Protein AF-A0AAV4XR67-F1 (afdb_monomer)

Organism: Caerostris extrusa (NCBI:txid172846)

Radius of gyration: 18.25 Å; Cα contacts (8 Å, |Δi|>4): 339; chains: 1; bounding box: 44×43×50 Å

InterPro domains:
  IPR046903 Mab-21-like, nucleotidyltransferase domain [PF03281] (12-188)

Secondary structure (DSSP, 8-state):
-EEEEEEESGGGTT--SS---EEEEEEEE---TTEEEEEEE-TTTSSEEEEEEEE-SPPPGGGHHHHHHHHHTEETTEEPHHHHHHHHHHHHHHHHTT----TTEEEEEEEEETTEEEEEEEETTS-EEEEEEEEEEEEEGGGGTTSTHHHHHHHS--SS--SEEEEE-------TT--HHHHHT-EEEE---

Foldseek 3Di:
DFDDKDWADPQPVVNDPDDAQETEIEREDDADPQKDWAWAADPVPSQKTWIAIDGNDDDDPVRVVVVVVQVVQDDPRTGFLVSVLVVVVVVVVVVVVVVDDDPQFDDWDWDDDAQWIWIWTQGPVRRTHIYTYWYKYKDFCV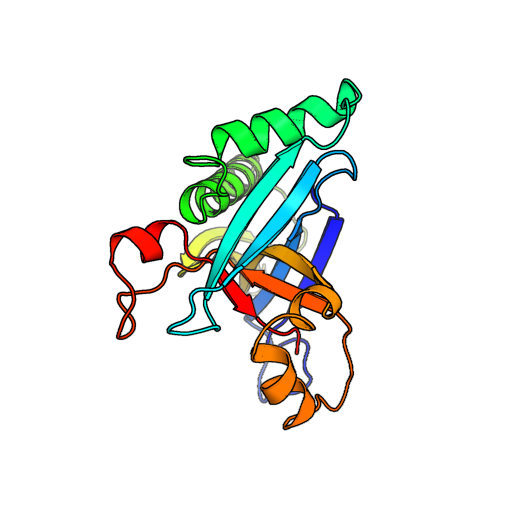SCCPPPVVVVCVVPPDPDPPRIWIWTSGFDPCDDPDDPVNRRRMTGIGGGD

Mean predicted aligned error: 6.37 Å

pLDDT: mean 86.42, std 10.49, range [56.41, 97.5]

Solvent-accessible surface area (backbone atoms only — not comparable to full-atom values): 10958 Å² total; per-residue (Å²): 88,84,72,48,80,41,84,39,59,52,74,73,60,85,70,58,91,69,84,83,43,54,44,37,33,36,40,33,42,48,73,58,90,38,42,46,78,45,81,48,66,40,85,75,72,65,47,34,24,35,40,37,55,46,78,79,50,88,70,58,77,93,48,45,62,59,52,55,48,49,63,71,32,34,56,100,54,26,47,27,25,62,50,49,50,50,51,55,46,53,54,51,53,56,52,56,71,65,64,74,89,48,93,66,51,73,45,81,47,84,47,79,58,88,54,27,44,28,41,37,37,31,31,76,82,73,46,63,36,37,36,32,42,27,65,25,43,71,44,54,49,74,75,34,65,88,39,82,59,36,61,53,48,69,74,58,65,60,94,68,79,67,66,47,34,33,37,35,41,38,59,55,86,59,55,82,85,52,55,71,75,58,21,63,39,16,23,29,62,43,74,76,130

Sequence (193 aa):
MYERDYKTGSSYTDLRISEASEYDIDIVLKTPSEIRLEVEFFEATRAFSKIKWSKVSDLSENKMEVLKFLQKNSVDGYVDPVKMTSWLQGLIDVYLKTEPIIPGVKLFKNTQSGPARTIELVTNEDYTIHIDLVPVFMFSNSVLVETPIKSILDTYPAKKKKSFWFLVPKQCRGEEKLLASDCKLSWRCVSPK

Nearest PDB structures (foldseek):
  7v0w-assembly1_A  TM=7.354E-01  e=1.085E-08  Mus musculus
  4k97-assembly1_A  TM=7.282E-01  e=1.149E-0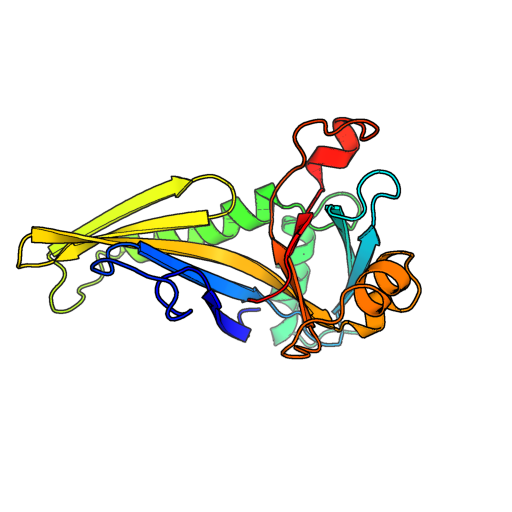8  Mus musculus
  8g2p-assembly1_A  TM=7.256E-01  e=2.561E-08  Mus musculus
  8g2p-assembly1_C  TM=7.293E-01  e=5.393E-08  Mus musculus
  4nxu-assembly5_D-2  TM=6.664E-01  e=4.436E-06  Homo sapien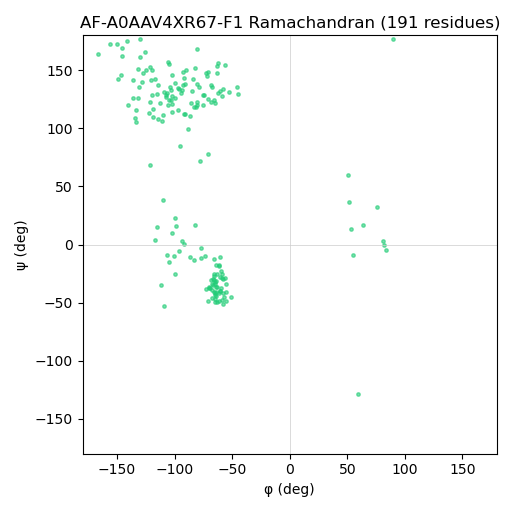s

Structure (mmCIF, N/CA/C/O backbone):
data_AF-A0AAV4XR67-F1
#
_entry.id   AF-A0AAV4XR67-F1
#
loop_
_atom_site.group_PDB
_atom_site.id
_atom_site.type_symbol
_atom_site.label_atom_id
_atom_site.label_alt_id
_atom_site.label_comp_id
_atom_site.label_asym_id
_atom_site.label_entity_id
_atom_site.label_seq_id
_atom_site.pdbx_PDB_ins_code
_atom_site.Cartn_x
_atom_site.Cartn_y
_atom_site.Cartn_z
_atom_site.occupancy
_atom_site.B_iso_or_equiv
_atom_site.auth_seq_id
_atom_site.auth_comp_id
_atom_site.auth_asym_id
_atom_site.auth_atom_id
_atom_site.pdbx_PDB_model_num
ATOM 1 N N . MET A 1 1 ? -8.053 6.366 -7.627 1.00 88.56 1 MET A N 1
ATOM 2 C CA . MET A 1 1 ? -6.944 5.441 -7.308 1.00 88.56 1 MET A CA 1
ATOM 3 C C . MET A 1 1 ? -7.398 4.330 -6.374 1.00 88.56 1 MET A C 1
ATOM 5 O O . MET A 1 1 ? -7.004 3.205 -6.612 1.00 88.56 1 MET A O 1
ATOM 9 N N . TYR A 1 2 ? -8.231 4.593 -5.361 1.00 93.88 2 TYR A N 1
ATOM 10 C CA . TYR A 1 2 ? -8.938 3.517 -4.652 1.00 93.88 2 TYR A CA 1
ATOM 11 C C . TYR A 1 2 ? -9.790 2.685 -5.625 1.00 93.88 2 TYR A C 1
ATOM 13 O O . TYR A 1 2 ? -10.481 3.265 -6.465 1.00 93.88 2 TYR A O 1
ATOM 21 N N . GLU A 1 3 ? -9.712 1.358 -5.524 1.00 94.44 3 GLU A N 1
ATOM 22 C CA . GLU A 1 3 ? -10.589 0.421 -6.237 1.00 94.44 3 GLU A CA 1
ATOM 23 C C . GLU A 1 3 ? -11.558 -0.269 -5.275 1.00 94.44 3 GLU A C 1
ATOM 25 O O . GLU A 1 3 ? -12.762 -0.259 -5.521 1.00 94.44 3 GLU A O 1
ATOM 30 N N . ARG A 1 4 ? -11.037 -0.879 -4.203 1.00 95.19 4 ARG A N 1
ATOM 31 C CA . ARG A 1 4 ? -11.815 -1.648 -3.220 1.00 95.19 4 ARG A CA 1
ATOM 32 C C . ARG A 1 4 ? -11.005 -1.934 -1.958 1.00 95.19 4 ARG A C 1
ATOM 34 O O . ARG A 1 4 ? -9.777 -1.854 -1.978 1.00 95.19 4 ARG A O 1
ATOM 41 N N . ASP A 1 5 ? -11.681 -2.326 -0.887 1.00 93.94 5 ASP A N 1
ATOM 42 C CA . ASP A 1 5 ? -11.064 -3.019 0.240 1.00 93.94 5 ASP A CA 1
ATOM 43 C C . ASP A 1 5 ? -10.931 -4.524 -0.045 1.00 93.94 5 ASP A C 1
ATOM 45 O O . ASP A 1 5 ? -11.693 -5.125 -0.811 1.00 93.94 5 ASP A O 1
ATOM 49 N N . TYR A 1 6 ? -9.929 -5.144 0.565 1.00 92.19 6 TYR A N 1
ATOM 50 C CA . TYR A 1 6 ? -9.725 -6.579 0.530 1.00 92.19 6 TYR A CA 1
ATOM 51 C C . TYR A 1 6 ? -9.405 -7.079 1.942 1.00 92.19 6 TYR A C 1
ATOM 53 O O . TYR A 1 6 ? -8.343 -6.812 2.496 1.00 92.19 6 TYR A O 1
ATOM 61 N N . LYS A 1 7 ? -10.365 -7.790 2.537 1.00 90.44 7 LYS A N 1
ATOM 62 C CA . LYS A 1 7 ? -10.288 -8.307 3.909 1.00 90.44 7 LYS A CA 1
ATOM 63 C C . LYS A 1 7 ? -9.276 -9.448 3.985 1.00 90.44 7 LYS A C 1
ATOM 65 O O . LYS A 1 7 ? -9.381 -10.418 3.229 1.00 90.44 7 LYS A O 1
ATOM 70 N N . THR A 1 8 ? -8.304 -9.335 4.883 1.00 84.12 8 THR A N 1
ATOM 71 C CA . THR A 1 8 ? -7.251 -10.339 5.093 1.00 84.12 8 THR A CA 1
ATOM 72 C C . THR A 1 8 ? -7.116 -10.686 6.570 1.00 84.12 8 THR A C 1
ATOM 74 O O . THR A 1 8 ? -7.821 -10.139 7.404 1.00 84.12 8 THR A O 1
ATOM 77 N N . GLY A 1 9 ? -6.240 -11.628 6.911 1.00 76.06 9 GLY A N 1
ATOM 78 C CA . GLY A 1 9 ? -5.989 -11.961 8.312 1.00 76.06 9 GLY A CA 1
ATOM 79 C C . GLY A 1 9 ? -6.892 -13.053 8.883 1.00 76.06 9 GLY A C 1
ATOM 80 O O . GLY A 1 9 ? -7.753 -13.633 8.212 1.00 76.06 9 GLY A O 1
ATOM 81 N N . SER A 1 10 ? -6.621 -13.399 10.140 1.00 72.62 10 SER A N 1
ATOM 82 C CA . SER A 1 10 ? -7.223 -14.553 10.828 1.00 72.62 10 SER A CA 1
ATOM 83 C C . SER A 1 10 ? -8.721 -14.368 11.093 1.00 72.62 10 SER A C 1
ATOM 85 O O . SER A 1 10 ? -9.488 -15.325 11.024 1.00 72.62 10 SER A O 1
ATOM 87 N N . SER A 1 11 ? -9.143 -13.120 11.290 1.00 73.50 11 SER A N 1
ATOM 88 C CA . SER A 1 11 ? -10.517 -12.664 11.544 1.00 73.50 11 SER A CA 1
ATOM 89 C C . SER A 1 11 ? -11.500 -13.021 10.439 1.00 73.50 11 SER A C 1
ATOM 91 O O . SER A 1 11 ? -12.693 -13.125 10.693 1.00 73.50 11 SER A O 1
ATOM 93 N N . TYR A 1 12 ? -10.995 -13.201 9.218 1.00 67.94 12 TYR A N 1
ATOM 94 C CA . TYR A 1 12 ? -11.801 -13.457 8.027 1.00 67.94 12 TYR A CA 1
ATOM 95 C C . TYR A 1 12 ? -11.526 -14.827 7.398 1.00 67.94 12 TYR A C 1
ATOM 97 O O . TYR A 1 12 ? -12.043 -15.114 6.321 1.00 67.94 12 TYR A O 1
ATOM 105 N N . THR A 1 13 ? -10.681 -15.658 8.017 1.00 62.25 13 THR A N 1
ATOM 106 C CA . THR A 1 13 ? -10.236 -16.932 7.425 1.00 62.25 13 THR A CA 1
ATOM 107 C C . THR A 1 13 ? -10.679 -18.175 8.197 1.00 62.25 13 THR A C 1
ATOM 109 O O . THR A 1 13 ? -10.146 -19.244 7.933 1.00 62.25 13 THR A O 1
ATOM 112 N N . ASP A 1 14 ? -11.650 -18.078 9.114 1.00 62.47 14 ASP A N 1
ATOM 113 C CA . ASP A 1 14 ? -12.133 -19.181 9.979 1.00 62.47 14 ASP A CA 1
ATOM 114 C C . ASP A 1 14 ? -11.016 -19.897 10.776 1.00 62.47 14 ASP A C 1
ATOM 116 O O . ASP A 1 14 ? -11.216 -20.963 11.351 1.00 62.47 14 ASP A O 1
ATOM 120 N N . LEU A 1 15 ? -9.818 -19.305 10.828 1.00 59.03 15 LEU A N 1
ATOM 121 C CA . LEU A 1 15 ? -8.632 -19.839 11.505 1.00 59.03 15 LEU A CA 1
ATOM 122 C C . LEU A 1 15 ? -8.499 -19.320 12.943 1.00 59.03 15 LEU A C 1
ATOM 124 O O . LEU A 1 15 ? -7.496 -19.590 13.606 1.00 59.03 15 LEU A O 1
ATOM 128 N N . ARG A 1 16 ? -9.467 -18.530 13.421 1.00 60.25 16 ARG A N 1
ATOM 129 C CA . ARG A 1 16 ? -9.429 -17.937 14.759 1.00 60.25 16 ARG A CA 1
ATOM 130 C C . ARG A 1 16 ? -9.948 -18.904 15.818 1.00 60.25 16 ARG A C 1
ATOM 132 O O . ARG A 1 16 ? -10.921 -19.616 15.608 1.00 60.25 16 ARG A O 1
ATOM 139 N N . ILE A 1 17 ? -9.294 -18.862 16.977 1.00 56.41 17 ILE A N 1
ATOM 140 C CA . ILE A 1 17 ? -9.628 -19.655 18.170 1.00 56.41 17 ILE A CA 1
ATOM 141 C C . ILE A 1 17 ? -10.285 -18.758 19.255 1.00 56.41 17 ILE A C 1
ATOM 143 O O . ILE A 1 17 ? -10.817 -19.268 20.233 1.00 56.41 17 ILE A O 1
ATOM 147 N N . SER A 1 18 ? -10.301 -17.425 19.080 1.00 58.12 18 SER A N 1
ATOM 148 C CA . SER A 1 18 ? -10.791 -16.436 20.064 1.00 58.12 18 SER A CA 1
ATOM 149 C C . SER A 1 18 ? -11.550 -15.257 19.426 1.00 58.12 18 SER A C 1
ATOM 151 O O . SER A 1 18 ? -11.596 -15.140 18.200 1.00 58.12 18 SER A O 1
ATOM 153 N N . GLU A 1 19 ? -12.112 -14.369 20.263 1.00 66.31 19 GLU A N 1
ATOM 154 C CA . GLU A 1 19 ? -12.833 -13.147 19.859 1.00 66.31 19 GLU A CA 1
ATOM 155 C C . GLU A 1 19 ? -12.015 -12.199 18.968 1.00 66.31 19 GLU A C 1
ATOM 157 O O . GLU A 1 19 ? -10.780 -12.186 18.990 1.00 66.31 19 GLU A O 1
ATOM 162 N N . ALA A 1 20 ? -12.723 -11.400 18.163 1.00 70.00 20 ALA A N 1
ATOM 163 C CA . ALA A 1 20 ? -12.140 -10.656 17.061 1.00 70.00 20 ALA A CA 1
ATOM 164 C C . ALA A 1 20 ? -11.750 -9.204 17.391 1.00 70.00 20 ALA A C 1
ATOM 166 O O . ALA A 1 20 ? -12.491 -8.274 17.075 1.00 70.00 20 ALA A O 1
ATOM 167 N N . SER A 1 21 ? -10.551 -9.019 17.954 1.00 84.19 21 SER A N 1
ATOM 168 C CA . SER A 1 21 ? -10.007 -7.705 18.351 1.00 84.19 21 SER A CA 1
ATOM 169 C C . SER A 1 21 ? -9.073 -7.054 17.325 1.00 84.19 21 SER A C 1
ATOM 171 O O . SER A 1 21 ? -8.651 -5.919 17.507 1.00 84.19 21 SER A O 1
ATOM 173 N N . GLU A 1 22 ? -8.745 -7.744 16.236 1.00 87.38 22 GLU A N 1
ATOM 174 C CA . GLU A 1 22 ? -7.841 -7.258 15.180 1.00 87.38 22 GLU A CA 1
ATOM 175 C C . GLU A 1 22 ? -8.434 -7.588 13.810 1.00 87.38 22 GLU A C 1
ATOM 177 O O . GLU A 1 22 ? -9.023 -8.663 13.653 1.00 87.38 22 GLU A O 1
ATOM 182 N N . TYR A 1 23 ? -8.302 -6.684 12.841 1.00 89.38 23 TYR A N 1
ATOM 183 C CA . TYR A 1 23 ? -8.819 -6.809 11.479 1.00 89.38 23 TYR A CA 1
ATOM 184 C C . TYR A 1 23 ? -7.817 -6.247 10.470 1.00 89.38 23 TYR A C 1
ATOM 186 O O . TYR A 1 23 ? -7.545 -5.051 10.478 1.00 89.38 23 TYR A O 1
ATOM 194 N N . ASP A 1 24 ? -7.342 -7.079 9.547 1.00 90.06 24 ASP A N 1
ATOM 195 C CA . ASP A 1 24 ? -6.454 -6.646 8.469 1.00 90.06 24 ASP A CA 1
ATOM 196 C C . ASP A 1 24 ? -7.245 -6.323 7.192 1.00 90.06 24 ASP A C 1
ATOM 198 O O . ASP A 1 24 ? -8.053 -7.125 6.705 1.00 90.06 24 ASP A O 1
ATOM 202 N N . ILE A 1 25 ? -6.995 -5.155 6.606 1.00 92.69 25 ILE A N 1
ATOM 203 C CA . ILE A 1 25 ? -7.642 -4.690 5.381 1.00 92.69 25 ILE A CA 1
ATOM 204 C C . ILE A 1 25 ? -6.589 -4.134 4.420 1.00 92.69 25 ILE A C 1
ATOM 206 O O . ILE A 1 25 ? -5.971 -3.092 4.645 1.00 92.69 25 ILE A O 1
ATOM 210 N N . ASP A 1 26 ? -6.457 -4.798 3.277 1.00 95.00 26 ASP A N 1
ATOM 211 C CA . ASP A 1 26 ? -5.696 -4.283 2.149 1.00 95.00 26 ASP A CA 1
ATOM 212 C C . ASP A 1 26 ? -6.557 -3.263 1.378 1.00 95.00 26 ASP A C 1
ATOM 214 O O . ASP A 1 26 ? -7.649 -3.568 0.893 1.00 95.00 26 ASP A O 1
ATOM 218 N N . ILE A 1 27 ? -6.061 -2.037 1.234 1.00 96.06 27 ILE A N 1
ATOM 219 C CA . ILE A 1 27 ? -6.653 -0.979 0.415 1.00 96.06 27 ILE A CA 1
ATOM 220 C C . ILE A 1 27 ? -6.099 -1.112 -1.002 1.00 96.06 27 ILE A C 1
ATOM 222 O O . ILE A 1 27 ? -4.978 -0.684 -1.291 1.00 96.06 27 ILE A O 1
ATOM 226 N N . VAL A 1 28 ? -6.882 -1.719 -1.896 1.00 96.62 28 VAL A N 1
ATOM 227 C CA . VAL A 1 28 ? -6.449 -2.008 -3.265 1.00 96.62 28 VAL A CA 1
ATOM 228 C C . VAL A 1 28 ? -6.455 -0.730 -4.098 1.00 96.62 28 VAL A C 1
ATOM 230 O O . VAL A 1 28 ? -7.488 -0.077 -4.284 1.00 96.62 28 VAL A O 1
ATOM 233 N N . LEU A 1 29 ? -5.276 -0.388 -4.613 1.00 96.38 29 LEU A N 1
ATOM 234 C CA . LEU A 1 29 ? -5.032 0.751 -5.479 1.00 96.38 29 LEU A CA 1
ATOM 235 C C . LEU A 1 29 ? -4.967 0.313 -6.942 1.00 96.38 29 LEU A C 1
ATOM 237 O O . LEU A 1 29 ? -4.331 -0.683 -7.294 1.00 96.38 29 LEU A O 1
ATOM 241 N N . LYS A 1 30 ? -5.577 1.123 -7.804 1.00 93.94 30 LYS A N 1
ATOM 242 C CA . LYS A 1 30 ? -5.606 0.943 -9.250 1.00 93.94 30 LYS A CA 1
ATOM 243 C C . LYS A 1 30 ? -5.232 2.224 -9.971 1.00 93.94 30 LYS A C 1
ATOM 245 O O . LYS A 1 30 ? -5.722 3.316 -9.653 1.00 93.94 30 LYS A O 1
ATOM 250 N N . THR A 1 31 ? -4.384 2.067 -10.978 1.00 94.38 31 THR A N 1
ATOM 251 C CA . THR A 1 31 ? -4.077 3.115 -11.944 1.00 94.38 31 THR A CA 1
ATOM 252 C C . THR A 1 31 ? -5.038 3.036 -13.132 1.00 94.38 31 THR A C 1
ATOM 254 O O . THR A 1 31 ? -5.541 1.959 -13.463 1.00 94.38 31 THR A O 1
ATOM 257 N N . PRO A 1 32 ? -5.341 4.170 -13.777 1.00 94.75 32 PRO A N 1
ATOM 258 C CA . PRO A 1 32 ? -6.067 4.159 -15.041 1.00 94.75 32 PRO A CA 1
ATOM 259 C C . PRO A 1 32 ? -5.253 3.424 -16.122 1.00 94.75 32 PRO A C 1
ATOM 261 O O . PRO A 1 32 ? -4.032 3.342 -16.018 1.00 94.75 32 PRO A O 1
ATOM 264 N N . SER A 1 33 ? -5.911 2.902 -17.161 1.00 94.31 33 SER A N 1
ATOM 265 C CA . SER A 1 33 ? -5.278 2.096 -18.225 1.00 94.31 33 SER A CA 1
ATOM 266 C C . SER A 1 33 ? -4.179 2.829 -18.999 1.00 94.31 33 SER A C 1
ATOM 268 O O . SER A 1 33 ? -3.304 2.198 -19.580 1.00 94.31 33 SER A O 1
ATOM 270 N N . GLU A 1 34 ? -4.211 4.158 -18.992 1.00 96.38 34 GLU A N 1
ATOM 271 C CA . GLU A 1 34 ? -3.204 5.033 -19.591 1.00 96.38 34 GLU A CA 1
ATOM 272 C C . GLU A 1 34 ? -1.895 5.089 -18.783 1.00 96.38 34 GLU A C 1
ATOM 274 O O . GLU A 1 34 ? -0.890 5.622 -19.257 1.00 96.38 34 GLU A O 1
ATOM 279 N N . ILE A 1 35 ? -1.893 4.525 -17.572 1.00 96.69 35 ILE A N 1
ATOM 280 C CA . ILE A 1 35 ? -0.722 4.364 -16.717 1.00 96.69 35 ILE A CA 1
ATOM 281 C C . ILE A 1 35 ? -0.493 2.876 -16.465 1.00 96.69 35 ILE A C 1
ATOM 283 O O . ILE A 1 35 ? -1.289 2.202 -15.802 1.00 96.69 35 ILE A O 1
ATOM 287 N N . ARG A 1 36 ? 0.647 2.379 -16.937 1.00 95.88 36 ARG A N 1
ATOM 288 C CA . ARG A 1 36 ? 1.068 0.996 -16.737 1.00 95.88 36 ARG A CA 1
ATOM 289 C C . ARG A 1 36 ? 1.932 0.882 -15.489 1.00 95.88 36 ARG A C 1
ATOM 291 O O . ARG A 1 36 ? 2.814 1.709 -15.271 1.00 95.88 36 ARG A O 1
ATOM 298 N N . LEU A 1 37 ? 1.687 -0.167 -14.706 1.00 96.25 37 LEU A N 1
ATOM 299 C CA . LEU A 1 37 ? 2.570 -0.613 -13.633 1.00 96.25 37 LEU A CA 1
ATOM 300 C C . LEU A 1 37 ? 3.279 -1.894 -14.069 1.00 96.25 37 LEU A C 1
ATOM 302 O O . LEU A 1 37 ? 2.635 -2.838 -14.529 1.00 96.25 37 LEU A O 1
ATOM 306 N N . GLU A 1 38 ? 4.594 -1.921 -13.907 1.00 94.50 38 GLU A N 1
ATOM 307 C CA . GLU A 1 38 ? 5.461 -3.052 -14.221 1.00 94.50 38 GLU A CA 1
ATOM 308 C C . GLU A 1 38 ? 6.199 -3.488 -12.954 1.00 94.50 38 GLU A C 1
ATOM 310 O O . GLU A 1 38 ? 6.597 -2.664 -12.127 1.00 94.50 38 GLU A O 1
ATOM 315 N N . VAL A 1 39 ? 6.354 -4.800 -12.787 1.00 93.31 39 VAL A N 1
ATOM 316 C CA . VAL A 1 39 ? 7.001 -5.392 -11.616 1.00 93.31 39 VAL A CA 1
ATOM 317 C C . VAL A 1 39 ? 8.392 -5.862 -12.004 1.00 93.31 39 VAL A C 1
ATOM 319 O O . VAL A 1 39 ? 8.540 -6.694 -12.895 1.00 93.31 39 VAL A O 1
ATOM 322 N N . GLU A 1 40 ? 9.400 -5.387 -11.279 1.00 91.56 40 GLU A N 1
ATOM 323 C CA . GLU A 1 40 ? 10.780 -5.851 -11.415 1.00 91.56 40 GLU A CA 1
ATOM 324 C C . GLU A 1 40 ?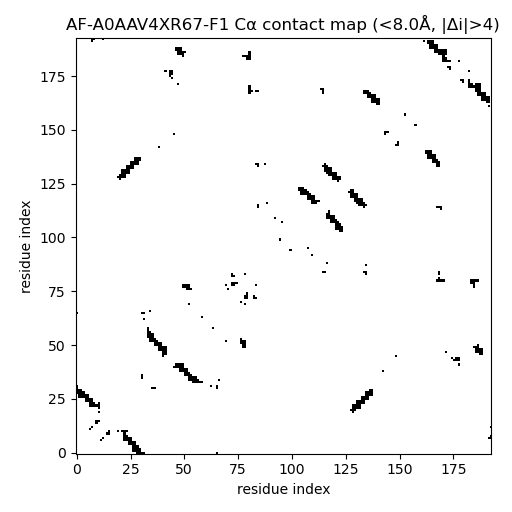 11.185 -6.620 -10.156 1.00 91.56 40 GLU A C 1
ATOM 326 O O . GLU A 1 40 ? 11.388 -6.024 -9.096 1.00 91.56 40 GLU A O 1
ATOM 331 N N . PHE A 1 41 ? 11.275 -7.946 -10.247 1.00 88.62 41 PHE A N 1
ATOM 332 C CA . PHE A 1 41 ? 11.663 -8.790 -9.117 1.00 88.62 41 PHE A CA 1
ATOM 333 C C . PHE A 1 41 ? 13.146 -8.655 -8.791 1.00 88.62 41 PHE A C 1
ATOM 335 O O . PHE A 1 41 ? 13.988 -8.554 -9.682 1.00 88.62 41 PHE A O 1
ATOM 342 N N . PHE A 1 42 ? 13.478 -8.737 -7.503 1.00 86.62 42 PHE A N 1
ATOM 343 C CA . PHE A 1 42 ? 14.863 -8.952 -7.114 1.00 86.62 42 PHE A CA 1
ATOM 344 C C . PHE A 1 42 ? 15.203 -10.438 -7.229 1.00 86.62 42 PHE A C 1
ATOM 346 O O . PHE A 1 42 ? 14.633 -11.265 -6.512 1.00 86.62 42 PHE A O 1
ATOM 353 N N . GLU A 1 43 ? 16.162 -10.778 -8.094 1.00 79.00 43 GLU A N 1
ATOM 354 C CA . GLU A 1 43 ? 16.547 -12.170 -8.376 1.00 79.00 43 GLU A CA 1
ATOM 355 C C . GLU A 1 43 ? 16.939 -12.968 -7.129 1.00 79.00 43 GLU A C 1
ATOM 357 O O . GLU A 1 43 ? 16.654 -14.161 -7.038 1.00 79.00 43 GLU A O 1
ATOM 362 N N . ALA A 1 44 ? 17.561 -12.305 -6.153 1.00 77.62 44 ALA A N 1
ATOM 363 C CA . ALA A 1 44 ? 18.058 -12.941 -4.941 1.00 77.62 44 ALA A CA 1
ATOM 364 C C . ALA A 1 44 ? 16.958 -13.516 -4.038 1.00 77.62 44 ALA A C 1
ATOM 366 O O . ALA A 1 44 ? 17.141 -14.594 -3.476 1.00 77.62 44 ALA A O 1
ATOM 367 N N . THR A 1 45 ? 15.844 -12.798 -3.869 1.00 78.69 45 THR A N 1
ATOM 368 C CA . THR A 1 45 ? 14.806 -13.164 -2.892 1.00 78.69 45 THR A CA 1
ATOM 369 C C . THR A 1 45 ? 13.517 -13.604 -3.556 1.00 78.69 45 THR A C 1
ATOM 371 O O . THR A 1 45 ? 12.829 -14.464 -3.010 1.00 78.69 45 THR A O 1
ATOM 374 N N . ARG A 1 46 ? 13.156 -13.003 -4.701 1.00 79.00 46 ARG A N 1
ATOM 375 C CA . ARG A 1 46 ? 11.894 -13.188 -5.449 1.00 79.00 46 ARG A CA 1
ATOM 376 C C . ARG A 1 46 ? 10.605 -12.945 -4.646 1.00 79.00 46 ARG A C 1
ATOM 378 O O . ARG A 1 46 ? 9.530 -12.858 -5.222 1.00 79.00 46 AR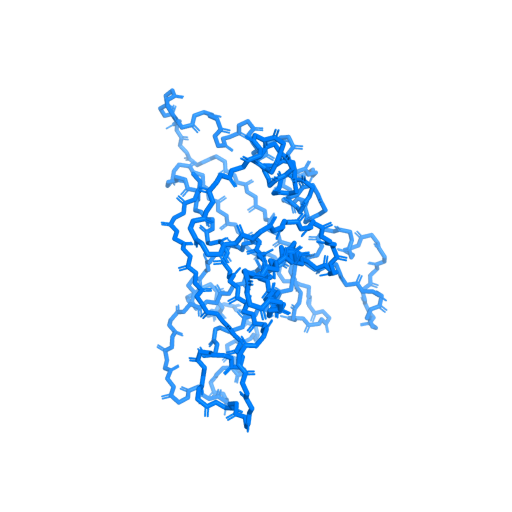G A O 1
ATOM 385 N N . ALA A 1 47 ? 10.707 -12.772 -3.331 1.00 84.62 47 ALA A N 1
ATOM 386 C CA . ALA A 1 47 ? 9.661 -12.314 -2.428 1.00 84.62 47 ALA A CA 1
ATOM 387 C C . ALA A 1 47 ? 9.542 -10.784 -2.411 1.00 84.62 47 ALA A C 1
ATOM 389 O O . ALA A 1 47 ? 8.553 -10.252 -1.905 1.00 84.62 47 ALA A O 1
ATOM 390 N N . PHE A 1 48 ? 10.536 -10.082 -2.960 1.00 90.19 48 PHE A N 1
ATOM 391 C CA . PHE A 1 48 ? 10.541 -8.634 -3.090 1.00 90.19 48 PHE A CA 1
ATOM 392 C C . PHE A 1 48 ? 10.677 -8.205 -4.552 1.00 90.19 48 PHE A C 1
ATOM 394 O O . PHE A 1 48 ? 11.293 -8.895 -5.371 1.00 90.19 48 PHE A O 1
ATOM 401 N N . SER A 1 49 ? 10.150 -7.026 -4.857 1.00 92.19 49 SER A N 1
ATOM 402 C CA . SER A 1 49 ? 10.237 -6.397 -6.173 1.00 92.19 49 SER A CA 1
ATOM 403 C C . SER A 1 49 ? 10.233 -4.871 -6.068 1.00 92.19 49 SER A C 1
ATOM 405 O O . SER A 1 49 ? 9.980 -4.312 -5.002 1.00 92.19 49 SER A O 1
ATOM 407 N N . LYS A 1 50 ? 10.464 -4.188 -7.187 1.00 94.75 50 LYS A N 1
ATOM 408 C CA . LYS A 1 50 ? 10.149 -2.766 -7.376 1.00 94.75 50 LYS A CA 1
ATOM 409 C C . LYS A 1 50 ? 8.910 -2.634 -8.260 1.00 94.75 50 LYS A C 1
ATOM 411 O O . LYS A 1 50 ? 8.622 -3.523 -9.063 1.00 94.75 50 LYS A O 1
ATOM 416 N N . ILE A 1 51 ? 8.204 -1.514 -8.131 1.00 96.50 51 ILE A N 1
ATOM 417 C CA . ILE A 1 51 ? 7.089 -1.154 -9.015 1.00 96.50 51 ILE A CA 1
ATOM 418 C C . ILE A 1 51 ? 7.536 0.014 -9.876 1.00 96.50 51 ILE A C 1
ATOM 420 O O . ILE A 1 51 ? 7.718 1.116 -9.360 1.00 96.50 51 ILE A O 1
ATOM 424 N N . LYS A 1 52 ? 7.704 -0.217 -11.173 1.00 97.12 52 LYS A N 1
ATOM 425 C CA . LYS A 1 52 ? 7.945 0.837 -12.155 1.00 97.12 52 LYS A CA 1
ATOM 426 C C . LYS A 1 52 ? 6.617 1.299 -12.728 1.00 97.12 52 LYS A C 1
ATOM 428 O O . LYS A 1 52 ? 5.717 0.485 -12.927 1.00 97.12 52 LYS A O 1
ATOM 433 N N . TRP A 1 53 ? 6.482 2.588 -13.002 1.00 97.38 53 TRP A N 1
ATOM 434 C CA . TRP A 1 53 ? 5.297 3.110 -13.673 1.00 97.38 53 TRP A CA 1
ATOM 435 C C . TRP A 1 53 ? 5.666 3.898 -14.926 1.00 97.38 53 TRP A C 1
ATOM 437 O O . TRP A 1 53 ? 6.733 4.507 -15.014 1.00 97.38 53 TRP A O 1
ATOM 447 N N . SER A 1 54 ? 4.766 3.892 -15.904 1.00 97.00 54 SER A N 1
ATOM 448 C CA . SER A 1 54 ? 4.915 4.661 -17.135 1.00 97.00 54 SER A CA 1
ATOM 449 C C . SER A 1 54 ? 3.563 5.144 -17.652 1.00 97.00 54 SER A C 1
ATOM 451 O O . SER A 1 54 ? 2.536 4.480 -17.498 1.00 97.00 54 SER A O 1
ATOM 453 N N . LYS A 1 55 ? 3.557 6.330 -18.266 1.00 96.44 55 LYS A N 1
ATOM 454 C CA . LYS A 1 55 ? 2.424 6.824 -19.055 1.00 96.44 55 LYS A CA 1
ATOM 455 C C . LYS A 1 55 ? 2.500 6.168 -20.437 1.00 96.44 55 LYS A C 1
ATOM 457 O O . LYS A 1 55 ? 3.496 6.356 -21.129 1.00 96.44 55 LYS A O 1
ATOM 462 N N . VAL A 1 56 ? 1.472 5.415 -20.828 1.00 95.69 56 VAL A N 1
ATOM 463 C CA . VAL A 1 56 ? 1.432 4.680 -22.111 1.00 95.69 56 VAL A CA 1
ATOM 464 C C . VAL A 1 56 ? 0.531 5.330 -23.162 1.00 95.69 56 VAL A C 1
ATOM 466 O O . VAL A 1 56 ? 0.615 4.994 -24.337 1.00 95.69 56 VAL A O 1
ATOM 469 N N . SER A 1 57 ? -0.333 6.258 -22.758 1.00 94.75 57 SER A N 1
ATOM 470 C CA . SER A 1 57 ? -1.174 7.069 -23.648 1.00 94.75 57 SER A CA 1
ATOM 471 C C . SER A 1 57 ? -1.572 8.369 -22.951 1.00 94.75 57 SER A C 1
ATOM 473 O O . SER A 1 57 ? -1.251 8.569 -21.777 1.00 94.75 57 SER A O 1
ATOM 475 N N . ASP A 1 58 ? -2.208 9.293 -23.670 1.00 93.88 58 ASP A N 1
ATOM 476 C CA . ASP A 1 58 ? -2.650 10.559 -23.093 1.00 93.88 58 ASP A CA 1
ATOM 477 C C . ASP A 1 58 ? -3.768 10.384 -22.072 1.00 93.88 58 ASP A C 1
ATOM 479 O O . ASP A 1 58 ? -4.724 9.643 -22.278 1.00 93.88 58 ASP A O 1
ATOM 483 N N . LEU A 1 59 ? -3.627 11.085 -20.946 1.00 92.38 59 LEU A N 1
ATOM 484 C CA . LEU A 1 59 ? -4.601 11.055 -19.869 1.00 92.38 59 LEU A CA 1
ATOM 485 C C . LEU A 1 59 ? -5.626 12.163 -20.073 1.00 92.38 59 LEU A C 1
ATOM 487 O O . LEU A 1 59 ? -5.270 13.308 -20.345 1.00 92.38 59 LEU A O 1
ATOM 491 N N . SER A 1 60 ? -6.892 11.832 -19.837 1.00 91.25 60 SER A N 1
ATOM 492 C CA . SER A 1 60 ? -7.934 12.832 -19.643 1.00 91.25 60 SER A CA 1
ATOM 493 C C . SER A 1 60 ? -7.661 13.672 -18.390 1.00 91.25 60 SER A C 1
ATOM 495 O O . SER A 1 60 ? -7.040 13.213 -17.428 1.00 91.25 60 SER A O 1
ATOM 497 N N . GLU A 1 61 ? -8.164 14.905 -18.377 1.00 89.88 61 GLU A N 1
ATOM 498 C CA . GLU A 1 61 ? -7.900 15.886 -17.318 1.00 89.88 61 GLU A CA 1
ATOM 499 C C . GLU A 1 61 ? -8.262 15.365 -15.915 1.00 89.88 61 GLU A C 1
ATOM 501 O O . GLU A 1 61 ? -7.474 15.475 -14.977 1.00 89.88 61 GLU A O 1
ATOM 506 N N . ASN A 1 62 ? -9.388 14.657 -15.787 1.00 86.81 62 ASN A N 1
ATOM 507 C CA . ASN A 1 62 ? -9.830 14.038 -14.533 1.00 86.81 62 ASN A CA 1
ATOM 508 C C . ASN A 1 62 ? -8.923 12.898 -14.018 1.00 86.81 62 ASN A C 1
ATOM 510 O O . ASN A 1 62 ? -9.072 12.468 -12.875 1.00 86.81 62 ASN A O 1
ATOM 514 N N . LYS A 1 63 ? -7.991 12.389 -14.834 1.00 91.12 63 LYS A N 1
ATOM 515 C CA . LYS A 1 63 ? -7.024 11.345 -14.452 1.00 91.12 63 LYS A CA 1
ATOM 516 C C . LYS A 1 63 ? -5.638 11.910 -14.135 1.00 91.12 63 LYS A C 1
ATOM 518 O O . LYS A 1 63 ? -4.803 11.185 -13.589 1.00 91.12 63 LYS A O 1
ATOM 523 N N . MET A 1 64 ? -5.392 13.192 -14.418 1.00 92.88 64 MET A N 1
ATOM 524 C CA . MET A 1 64 ? -4.089 13.839 -14.217 1.00 92.88 64 MET A CA 1
ATOM 525 C C . MET A 1 64 ? -3.624 13.818 -12.760 1.00 92.88 64 MET A C 1
ATOM 527 O O . MET A 1 64 ? -2.424 13.754 -12.501 1.00 92.88 64 MET A O 1
ATOM 531 N N . GLU A 1 65 ? -4.549 13.795 -11.801 1.00 92.88 65 GLU A N 1
ATOM 532 C CA . GLU A 1 65 ? -4.207 13.697 -10.379 1.00 92.88 65 GLU A CA 1
ATOM 533 C C . GLU A 1 65 ? -3.512 12.375 -10.024 1.00 92.88 65 GLU A C 1
ATOM 535 O O . GLU A 1 65 ? -2.618 12.365 -9.181 1.00 92.88 65 GLU A O 1
ATOM 540 N N . VAL A 1 66 ? -3.827 11.266 -10.709 1.00 94.25 66 VAL 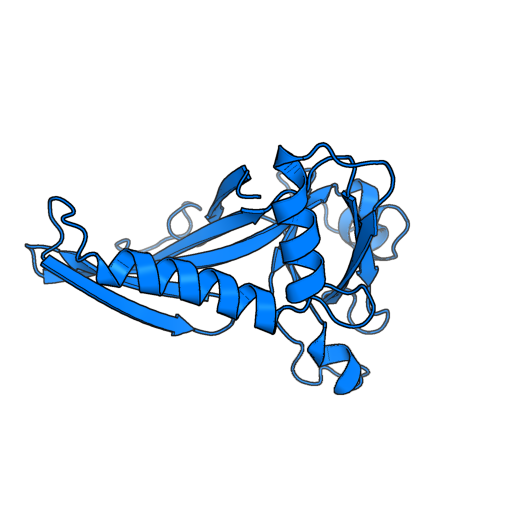A N 1
ATOM 541 C CA . VAL A 1 66 ? -3.118 9.989 -10.496 1.00 94.25 66 VAL A CA 1
ATOM 542 C C . VAL A 1 66 ? -1.687 10.066 -11.029 1.00 94.25 66 VAL A C 1
ATOM 544 O O . VAL A 1 66 ? -0.763 9.555 -10.398 1.00 94.25 66 VAL A O 1
ATOM 547 N N . LEU A 1 67 ? -1.479 10.750 -12.157 1.00 94.88 67 LEU A N 1
ATOM 548 C CA . LEU A 1 67 ? -0.142 10.979 -12.700 1.00 94.88 67 LEU A CA 1
ATOM 549 C C . LEU A 1 67 ? 0.697 11.852 -11.762 1.00 94.88 67 LEU A C 1
ATOM 551 O O . LEU A 1 67 ? 1.804 11.459 -11.399 1.00 94.88 67 LEU A O 1
ATOM 555 N N . LYS A 1 68 ? 0.156 12.992 -11.314 1.00 95.38 68 LYS A N 1
ATOM 556 C CA . LYS A 1 68 ? 0.820 13.873 -10.336 1.00 95.38 68 LYS A CA 1
ATOM 557 C C . LYS A 1 68 ? 1.138 13.125 -9.046 1.00 95.38 68 LYS A C 1
ATOM 559 O O . LYS A 1 68 ? 2.223 13.275 -8.484 1.00 95.38 68 LYS A O 1
ATOM 564 N N . PHE A 1 69 ? 0.202 12.293 -8.591 1.00 95.75 69 PHE A N 1
ATOM 565 C CA . PHE A 1 69 ? 0.394 11.440 -7.433 1.00 95.75 69 PHE A CA 1
ATOM 566 C C . PHE A 1 69 ? 1.597 10.505 -7.614 1.00 95.75 69 PHE A C 1
ATOM 568 O O . PHE A 1 69 ? 2.471 10.479 -6.747 1.00 95.75 69 PHE A O 1
ATOM 575 N N . LEU A 1 70 ? 1.683 9.776 -8.730 1.00 96.88 70 LEU A N 1
ATOM 576 C CA . LEU A 1 70 ? 2.802 8.868 -8.987 1.00 96.88 70 LEU A CA 1
ATOM 577 C C . LEU A 1 70 ? 4.122 9.624 -9.140 1.00 96.88 70 LEU A C 1
ATOM 579 O O . LEU A 1 70 ? 5.110 9.214 -8.541 1.00 96.88 70 LEU A O 1
ATOM 583 N N . GLN A 1 71 ? 4.138 10.760 -9.841 1.00 96.19 71 GLN A N 1
ATOM 584 C CA . GLN A 1 71 ? 5.323 11.619 -9.960 1.00 96.19 71 GLN A CA 1
ATOM 585 C C . GLN A 1 71 ? 5.845 12.067 -8.589 1.00 96.19 71 GLN A C 1
ATOM 587 O O . GLN A 1 71 ? 7.039 11.968 -8.318 1.00 96.19 71 GLN A O 1
ATOM 592 N N . LYS A 1 72 ? 4.951 12.499 -7.692 1.00 96.94 72 LYS A N 1
ATOM 593 C CA . LYS A 1 72 ? 5.307 12.928 -6.331 1.00 96.94 72 LYS A CA 1
ATOM 594 C C . LYS A 1 72 ? 5.817 11.773 -5.461 1.00 96.94 72 LYS A C 1
ATOM 596 O O . LYS A 1 72 ? 6.752 11.948 -4.676 1.00 96.94 72 LYS A O 1
ATOM 601 N N . ASN A 1 73 ? 5.202 10.598 -5.592 1.00 96.62 73 ASN A N 1
ATOM 602 C CA . ASN A 1 73 ? 5.448 9.431 -4.740 1.00 96.62 73 ASN A CA 1
ATOM 603 C C . ASN A 1 73 ? 6.388 8.398 -5.374 1.00 96.62 73 ASN A C 1
ATOM 605 O O . ASN A 1 73 ? 6.371 7.232 -4.989 1.00 96.62 73 ASN A O 1
ATOM 609 N N . SER A 1 74 ? 7.220 8.823 -6.324 1.00 96.94 74 SER A N 1
ATOM 610 C CA . SER A 1 74 ? 8.214 7.969 -6.973 1.00 96.94 74 SER A CA 1
ATOM 611 C C . SER A 1 74 ? 9.621 8.549 -6.884 1.00 96.94 74 SER A C 1
ATOM 613 O O . SER A 1 74 ? 9.810 9.718 -6.530 1.00 96.94 74 SER A O 1
ATOM 615 N N . VAL A 1 75 ? 10.604 7.707 -7.189 1.00 95.25 75 VAL A N 1
ATOM 616 C CA . VAL A 1 75 ? 12.015 8.049 -7.393 1.00 95.25 75 VAL A CA 1
ATOM 617 C C . VAL A 1 75 ? 12.479 7.293 -8.636 1.00 95.25 75 VAL A C 1
ATOM 619 O O . VAL A 1 75 ? 12.249 6.091 -8.737 1.00 95.25 75 VAL A O 1
ATOM 622 N N . ASP A 1 76 ? 13.046 7.999 -9.615 1.00 94.12 76 ASP A N 1
ATOM 623 C CA . ASP A 1 76 ? 13.552 7.424 -10.874 1.00 94.12 76 ASP A CA 1
ATOM 624 C C . ASP A 1 76 ? 12.545 6.520 -11.619 1.00 94.12 76 ASP A C 1
ATOM 626 O O . ASP A 1 76 ? 12.897 5.501 -12.209 1.00 94.12 76 ASP A O 1
ATOM 630 N N . GLY A 1 77 ? 11.256 6.884 -11.576 1.00 95.75 77 GLY A N 1
ATOM 631 C CA . GLY A 1 77 ? 10.167 6.126 -12.210 1.00 95.75 77 GLY A CA 1
ATOM 632 C C . GLY A 1 77 ? 9.668 4.912 -11.414 1.00 95.75 77 GLY A C 1
ATOM 633 O O . GLY A 1 77 ? 8.766 4.213 -11.877 1.00 95.75 77 GLY A O 1
ATOM 634 N N . TYR A 1 78 ? 10.200 4.676 -10.213 1.00 97.50 78 TYR A N 1
ATOM 635 C CA . TYR A 1 78 ? 9.748 3.624 -9.305 1.00 97.50 78 TYR A CA 1
ATOM 636 C C . TYR A 1 78 ? 8.912 4.186 -8.165 1.00 97.50 78 TYR A C 1
ATOM 638 O O . TYR A 1 78 ? 9.297 5.170 -7.536 1.00 97.50 78 TYR A O 1
ATOM 646 N N . VAL A 1 79 ? 7.793 3.530 -7.863 1.00 97.44 79 VAL A N 1
ATOM 647 C CA . VAL A 1 79 ? 6.921 3.913 -6.752 1.00 97.44 79 VAL A CA 1
ATOM 648 C C . VAL A 1 79 ? 7.636 3.651 -5.429 1.00 97.44 79 VAL A C 1
ATOM 650 O O . VAL A 1 79 ? 8.040 2.524 -5.131 1.00 97.44 79 VAL A O 1
ATOM 653 N N . ASP A 1 80 ? 7.766 4.700 -4.625 1.00 96.31 80 ASP A N 1
ATOM 654 C CA . ASP A 1 80 ? 8.446 4.655 -3.339 1.00 96.31 80 ASP A CA 1
ATOM 655 C C . ASP A 1 80 ? 7.480 4.128 -2.254 1.00 96.31 80 ASP A C 1
ATOM 657 O O . ASP A 1 80 ? 6.444 4.756 -1.987 1.00 96.31 80 ASP A O 1
ATOM 661 N N . PRO A 1 81 ? 7.784 2.980 -1.616 1.00 95.19 81 PRO A N 1
ATOM 662 C CA . PRO A 1 81 ? 6.904 2.366 -0.623 1.00 95.19 81 PRO A CA 1
ATOM 663 C C . PRO A 1 81 ? 6.739 3.232 0.633 1.00 95.19 81 PRO A C 1
ATOM 665 O O . PRO A 1 81 ? 5.663 3.245 1.239 1.00 95.19 81 PRO A O 1
ATOM 668 N N . VAL A 1 82 ? 7.766 3.997 1.01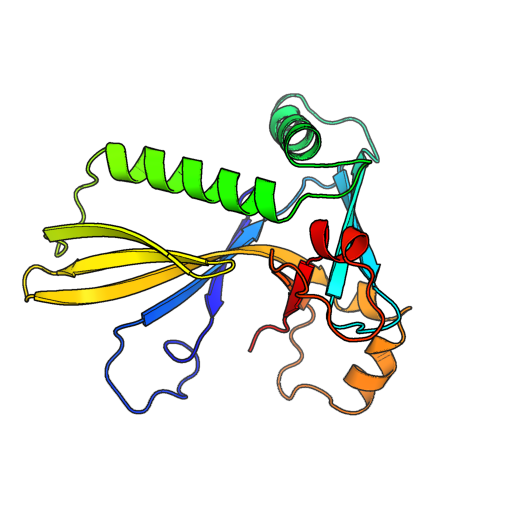8 1.00 93.31 82 VAL A N 1
ATOM 669 C CA . VAL A 1 82 ? 7.711 4.883 2.188 1.00 93.31 82 VAL A CA 1
ATOM 670 C C . VAL A 1 82 ? 6.803 6.059 1.883 1.00 93.31 82 VAL A C 1
ATOM 672 O O . VAL A 1 82 ? 5.883 6.327 2.655 1.00 93.31 82 VAL A O 1
ATOM 675 N N . LYS A 1 83 ? 6.985 6.709 0.726 1.00 95.12 83 LYS A N 1
ATOM 676 C CA . LYS A 1 83 ? 6.114 7.822 0.318 1.00 95.12 83 LYS A CA 1
ATOM 677 C C . LYS A 1 83 ? 4.654 7.384 0.191 1.00 95.12 83 LYS A C 1
ATOM 679 O O . LYS A 1 83 ? 3.774 8.101 0.661 1.00 95.12 83 LYS A O 1
ATOM 684 N N . MET A 1 84 ? 4.390 6.192 -0.352 1.00 94.62 84 MET A N 1
ATOM 685 C CA . MET A 1 84 ? 3.036 5.625 -0.399 1.00 94.62 84 MET A CA 1
ATOM 686 C C . MET A 1 84 ? 2.430 5.469 1.002 1.00 94.62 84 MET A C 1
ATOM 688 O O . MET A 1 84 ? 1.295 5.877 1.253 1.00 94.62 84 MET A O 1
ATOM 692 N N . THR A 1 85 ? 3.200 4.903 1.930 1.00 92.62 85 THR A N 1
ATOM 693 C CA . THR A 1 85 ? 2.752 4.658 3.307 1.00 92.62 85 THR A CA 1
ATOM 694 C C . THR A 1 85 ? 2.544 5.966 4.076 1.00 92.62 85 THR A C 1
ATOM 696 O O . THR A 1 85 ? 1.632 6.060 4.900 1.00 92.62 85 THR A O 1
ATOM 699 N N . SER A 1 86 ? 3.354 6.994 3.810 1.00 92.50 86 SER A N 1
ATOM 700 C CA . SER A 1 86 ? 3.173 8.350 4.345 1.00 92.50 86 SER A CA 1
ATOM 701 C C . SER A 1 86 ? 1.965 9.062 3.736 1.00 92.50 86 SER A C 1
ATOM 703 O O . SER A 1 86 ? 1.262 9.778 4.442 1.00 92.50 86 SER A O 1
ATOM 705 N N . TRP A 1 87 ? 1.683 8.861 2.448 1.00 94.38 87 TRP A N 1
ATOM 706 C CA . TRP A 1 87 ? 0.488 9.418 1.816 1.00 94.38 87 TRP A CA 1
ATOM 707 C C . TRP A 1 87 ? -0.793 8.861 2.439 1.00 94.38 87 TRP A C 1
ATOM 709 O O . TRP A 1 87 ? -1.659 9.646 2.826 1.00 94.38 87 TRP A O 1
ATOM 719 N N . LEU A 1 88 ? -0.899 7.534 2.586 1.00 92.94 88 LEU A N 1
ATOM 720 C CA . LEU A 1 88 ? -2.066 6.928 3.231 1.00 92.94 88 LEU A CA 1
ATOM 721 C C . LEU A 1 88 ? -2.206 7.421 4.677 1.00 92.94 88 LEU A C 1
ATOM 723 O O . LEU A 1 88 ? -3.313 7.738 5.106 1.00 92.94 88 LEU A O 1
ATOM 727 N N . GLN A 1 89 ? -1.087 7.551 5.400 1.00 90.44 89 GLN A N 1
ATOM 728 C CA . GLN A 1 89 ? -1.083 8.136 6.742 1.00 90.44 89 GLN A CA 1
ATOM 729 C C . GLN A 1 89 ? -1.695 9.534 6.746 1.00 90.44 89 GLN A C 1
ATOM 731 O O . GLN A 1 89 ? -2.582 9.801 7.544 1.00 90.44 89 GLN A O 1
ATOM 736 N N . GLY A 1 90 ? -1.268 10.401 5.826 1.00 92.06 90 GLY A N 1
ATOM 737 C CA . GLY A 1 90 ? -1.791 11.758 5.729 1.00 92.06 90 GLY A CA 1
ATOM 738 C C . GLY A 1 90 ? -3.300 11.799 5.482 1.00 92.06 90 GLY A C 1
ATOM 739 O O . GLY A 1 90 ? -3.979 12.646 6.053 1.00 92.06 90 GLY A O 1
ATOM 740 N N . LEU A 1 91 ? -3.841 10.871 4.684 1.00 92.12 91 LEU A N 1
ATOM 741 C CA . LEU A 1 91 ? -5.289 10.763 4.476 1.00 92.12 91 LEU A CA 1
ATOM 742 C C . LEU A 1 91 ? -6.028 10.375 5.760 1.00 92.12 91 LEU A C 1
ATOM 744 O O . LEU A 1 91 ? -7.028 11.005 6.100 1.00 92.12 91 LEU A O 1
ATOM 748 N N . ILE A 1 92 ? -5.524 9.369 6.477 1.00 91.00 92 ILE A N 1
ATOM 749 C CA . ILE A 1 92 ? -6.119 8.904 7.736 1.00 91.00 92 ILE A CA 1
ATOM 750 C C . ILE A 1 92 ? -6.022 9.998 8.803 1.00 91.00 92 ILE A C 1
ATOM 752 O O . ILE A 1 92 ? -7.009 10.279 9.473 1.00 91.00 92 ILE A O 1
ATOM 756 N N . ASP A 1 93 ? -4.877 10.669 8.919 1.00 90.88 93 ASP A N 1
ATOM 757 C CA . ASP A 1 93 ? -4.675 11.761 9.872 1.00 90.88 93 ASP A CA 1
ATOM 758 C C . ASP A 1 93 ? -5.636 12.924 9.607 1.00 90.88 93 ASP A C 1
ATOM 760 O O . ASP A 1 93 ? -6.197 13.487 10.543 1.00 90.88 93 ASP A O 1
ATOM 764 N N . VAL A 1 94 ? -5.849 13.292 8.338 1.00 92.88 94 VAL A N 1
ATOM 765 C CA . VAL A 1 94 ? -6.827 14.326 7.967 1.00 92.88 94 VAL A CA 1
ATOM 766 C C . VAL A 1 94 ? -8.243 13.886 8.319 1.00 92.88 94 VAL A C 1
ATOM 768 O O . VAL A 1 94 ? -8.983 14.677 8.893 1.00 92.88 94 VAL A O 1
ATOM 771 N N . TYR A 1 95 ? -8.610 12.638 8.021 1.00 90.44 95 TYR A N 1
ATOM 772 C CA . TYR A 1 95 ? -9.926 12.106 8.366 1.00 90.44 95 TYR A CA 1
ATOM 773 C C . TYR A 1 95 ? -10.159 12.103 9.882 1.00 90.44 95 TYR A C 1
ATOM 775 O O . TYR A 1 95 ? -11.164 12.629 10.348 1.00 90.44 95 TYR A O 1
ATOM 783 N N . LEU A 1 96 ? -9.214 11.598 10.675 1.00 88.94 96 LEU A N 1
ATOM 784 C CA . LEU A 1 96 ? -9.351 11.534 12.132 1.00 88.94 96 LEU A CA 1
ATOM 785 C C . LEU A 1 96 ? -9.371 12.920 12.791 1.00 88.94 96 LEU A C 1
ATOM 787 O O . LEU A 1 96 ? -10.059 13.101 13.790 1.00 88.94 96 LEU A O 1
ATOM 791 N N . LYS A 1 97 ? -8.701 13.920 12.202 1.00 90.50 97 LYS A N 1
ATOM 792 C CA . LYS A 1 97 ? -8.796 15.327 12.636 1.00 90.50 97 LYS A CA 1
ATOM 793 C C . LYS A 1 97 ? -10.187 15.936 12.467 1.00 90.50 97 LYS A C 1
ATOM 795 O O . LYS A 1 97 ? -10.446 16.972 13.065 1.00 90.50 97 LYS A O 1
ATOM 800 N N . THR A 1 98 ? -11.062 15.335 11.659 1.00 90.75 98 THR A N 1
ATOM 801 C CA . THR A 1 98 ? -12.466 15.773 11.566 1.00 90.75 98 THR A CA 1
ATOM 802 C C . THR A 1 98 ? -13.317 15.309 12.747 1.00 90.75 98 THR A C 1
ATOM 804 O O . THR A 1 98 ? -14.490 15.658 12.797 1.00 90.75 98 THR A O 1
ATOM 807 N N . GLU A 1 99 ? -12.734 14.537 13.674 1.00 88.00 99 GLU A N 1
ATOM 808 C CA . GLU A 1 99 ? -13.423 13.934 14.820 1.00 88.00 99 GLU A CA 1
ATOM 809 C C . GLU A 1 99 ? -14.691 13.177 14.383 1.00 88.00 99 GLU A C 1
ATOM 811 O O . GLU A 1 99 ? -15.808 13.516 14.782 1.00 88.00 99 GLU A O 1
ATOM 816 N N . PRO A 1 100 ? -14.544 12.159 13.511 1.00 88.69 100 PRO A N 1
ATOM 817 C CA . PRO A 1 100 ? -15.687 11.475 12.928 1.00 88.69 100 PRO A CA 1
ATOM 818 C C . PRO A 1 100 ? -16.522 10.783 14.010 1.00 88.69 100 PRO A C 1
ATOM 820 O O . PRO A 1 100 ? -16.009 10.006 14.814 1.00 88.69 100 PRO A O 1
ATOM 823 N N . ILE A 1 101 ? -17.834 11.016 13.989 1.00 90.12 101 ILE A N 1
ATOM 824 C CA . ILE A 1 101 ? -18.774 10.354 14.896 1.00 90.12 101 ILE A CA 1
ATOM 825 C C . ILE A 1 101 ? -19.197 9.025 14.271 1.00 90.12 101 ILE A C 1
ATOM 827 O O . ILE A 1 101 ? -19.923 8.999 13.276 1.00 90.12 101 ILE A O 1
ATOM 831 N N . ILE A 1 102 ? -18.762 7.915 14.870 1.00 89.44 102 ILE A N 1
ATOM 832 C CA . ILE A 1 102 ? -19.173 6.563 14.476 1.00 89.44 102 ILE A CA 1
ATOM 833 C C . ILE A 1 102 ? -20.019 5.963 15.607 1.00 89.44 102 ILE A C 1
ATOM 835 O O . ILE A 1 102 ? -19.529 5.857 16.734 1.00 89.44 102 ILE A O 1
ATOM 839 N N . PRO A 1 103 ? -21.276 5.555 15.347 1.00 92.62 103 PRO A N 1
ATOM 840 C CA . PRO A 1 103 ? -22.116 4.917 16.356 1.00 92.62 103 PRO A CA 1
ATOM 841 C C . PRO A 1 103 ? -21.420 3.722 17.019 1.00 92.62 103 PRO A C 1
ATOM 843 O O . PRO A 1 103 ? -20.882 2.852 16.339 1.00 92.62 103 PRO A O 1
ATOM 846 N N . GLY A 1 104 ? -21.439 3.682 18.353 1.00 90.94 104 GLY A N 1
ATOM 847 C CA . GLY A 1 104 ? -20.820 2.613 19.145 1.00 90.94 104 GLY A CA 1
ATOM 848 C C . GLY A 1 104 ? -19.321 2.781 19.414 1.00 90.94 104 GLY A C 1
ATOM 849 O O . GLY A 1 104 ? -18.769 1.995 20.183 1.00 90.94 104 GLY A O 1
ATOM 850 N N . VAL A 1 105 ? -18.670 3.800 18.844 1.00 91.88 105 VAL A N 1
ATOM 851 C CA . VAL A 1 105 ? -17.249 4.108 19.064 1.00 91.88 105 VAL A CA 1
ATOM 852 C C . VAL A 1 105 ? -17.119 5.363 19.921 1.00 91.88 105 VAL A C 1
ATOM 8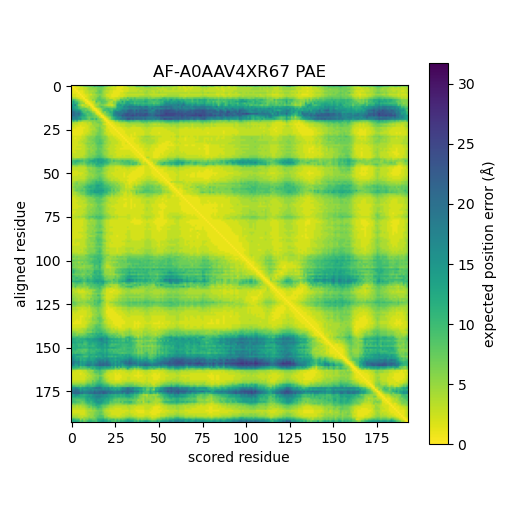54 O O . VAL A 1 105 ? -17.687 6.402 19.590 1.00 91.88 105 VAL A O 1
ATOM 857 N N . LYS A 1 106 ? -16.334 5.281 21.000 1.00 91.75 106 LYS A N 1
ATOM 858 C CA . LYS A 1 106 ? -16.052 6.423 21.886 1.00 91.75 106 LYS A CA 1
ATOM 859 C C . LYS A 1 106 ? -14.704 7.088 21.623 1.00 91.75 106 LYS A C 1
ATOM 861 O O . LYS A 1 106 ? -14.526 8.247 21.980 1.00 91.75 106 LYS A O 1
ATOM 866 N N . LEU A 1 107 ? -13.733 6.359 21.066 1.00 87.94 107 LEU A N 1
ATOM 867 C CA . LEU A 1 107 ? -12.371 6.861 20.888 1.00 87.94 107 LEU A CA 1
ATOM 868 C C . LEU A 1 107 ? -11.703 6.264 19.653 1.00 87.94 107 LEU A C 1
ATOM 870 O O . LEU A 1 107 ? -11.827 5.068 19.392 1.00 87.94 107 LEU A O 1
ATOM 874 N N . PHE A 1 108 ? -10.918 7.104 18.980 1.00 87.00 108 PHE A N 1
ATOM 875 C CA . PHE A 1 108 ? -9.979 6.722 17.933 1.00 87.00 108 PHE A CA 1
ATOM 876 C C . PHE A 1 108 ? -8.553 7.000 18.397 1.00 87.00 108 PHE A C 1
ATOM 878 O O . PHE A 1 108 ? -8.267 8.079 18.920 1.00 87.00 108 PHE A O 1
ATOM 885 N N . LYS A 1 109 ? -7.636 6.071 18.137 1.00 86.19 109 LYS A N 1
ATOM 886 C CA . LYS A 1 109 ? -6.200 6.358 18.136 1.00 86.19 109 LYS A CA 1
ATOM 887 C C . LYS A 1 109 ? -5.586 5.856 16.842 1.00 86.19 109 LYS A C 1
ATOM 889 O O . LYS A 1 109 ? -5.926 4.783 16.356 1.00 86.19 109 LYS A O 1
ATOM 894 N N . ASN A 1 110 ? -4.665 6.640 16.297 1.00 83.75 110 ASN A N 1
ATOM 895 C CA . ASN A 1 110 ? -3.884 6.239 15.137 1.00 83.75 110 ASN A CA 1
ATOM 896 C C . ASN A 1 110 ? -2.511 5.754 15.598 1.00 83.75 110 ASN A C 1
ATOM 898 O O . ASN A 1 110 ? -1.799 6.485 16.289 1.00 83.75 110 ASN A O 1
ATOM 902 N N . THR A 1 111 ? -2.130 4.544 15.207 1.00 80.69 111 THR A N 1
ATOM 903 C CA . THR A 1 111 ? -0.791 4.004 15.437 1.00 80.69 111 THR A CA 1
ATOM 904 C C . THR A 1 111 ? -0.212 3.444 14.135 1.00 80.69 111 THR A C 1
ATOM 906 O O . THR A 1 111 ? -0.904 3.231 13.138 1.00 80.69 111 THR A O 1
ATOM 909 N N . GLN A 1 112 ? 1.110 3.275 14.092 1.00 76.12 112 GLN A N 1
ATOM 910 C CA . GLN A 1 112 ? 1.802 2.697 12.942 1.00 76.12 112 GLN A CA 1
ATOM 911 C C . GLN A 1 112 ? 2.530 1.427 13.360 1.00 76.12 112 GLN A C 1
ATOM 913 O O . GLN A 1 112 ? 3.362 1.470 14.265 1.00 76.12 112 GLN A O 1
ATOM 918 N N . SER A 1 113 ? 2.302 0.339 12.623 1.00 71.69 113 SER A N 1
ATOM 919 C CA . SER A 1 113 ? 3.060 -0.904 12.759 1.00 71.69 113 SER A CA 1
ATOM 920 C C . SER A 1 113 ? 3.484 -1.426 11.385 1.00 71.69 113 SER A C 1
ATOM 922 O O . SER A 1 113 ? 2.692 -1.935 10.593 1.00 71.69 113 SER A O 1
ATOM 924 N N . GLY A 1 114 ? 4.772 -1.279 11.060 1.00 78.81 114 GLY A N 1
ATOM 925 C CA . GLY A 1 114 ? 5.316 -1.736 9.779 1.00 78.81 114 GLY A CA 1
ATOM 926 C C . GLY A 1 114 ? 4.629 -1.084 8.560 1.00 78.81 114 GLY A C 1
ATOM 927 O O . GLY A 1 114 ? 4.586 0.148 8.502 1.00 78.81 114 GLY A O 1
ATOM 928 N N . PRO A 1 115 ? 4.156 -1.872 7.566 1.00 80.69 115 PRO A N 1
ATOM 929 C CA . PRO A 1 115 ? 3.482 -1.346 6.375 1.00 80.69 115 PRO A CA 1
ATOM 930 C C . PRO A 1 115 ? 2.026 -0.925 6.635 1.00 80.69 115 PRO A C 1
ATOM 932 O O . PRO A 1 115 ? 1.417 -0.307 5.763 1.00 80.69 115 PRO A O 1
ATOM 935 N N . ALA A 1 116 ? 1.465 -1.284 7.793 1.00 87.31 116 ALA A N 1
ATOM 936 C CA . ALA A 1 116 ? 0.081 -1.017 8.140 1.00 87.31 116 ALA A CA 1
ATOM 937 C C . ALA A 1 116 ? -0.076 0.301 8.902 1.00 87.31 116 ALA A C 1
ATOM 939 O O . ALA A 1 116 ? 0.792 0.738 9.670 1.00 87.31 116 ALA A O 1
ATOM 940 N N . ARG A 1 117 ? -1.231 0.926 8.683 1.00 89.31 117 ARG A N 1
ATOM 941 C CA . ARG A 1 117 ? -1.780 1.985 9.525 1.00 89.31 117 ARG A CA 1
ATOM 942 C C . ARG A 1 117 ? -2.863 1.385 10.389 1.00 89.31 117 ARG A C 1
ATOM 944 O O . ARG A 1 117 ? -3.880 0.952 9.861 1.00 89.31 117 ARG A O 1
ATOM 951 N N . THR A 1 118 ? -2.618 1.360 11.687 1.00 90.88 118 THR A N 1
ATOM 952 C CA . THR A 1 118 ? -3.501 0.724 12.651 1.00 90.88 118 THR A CA 1
ATOM 953 C C . THR A 1 118 ? -4.402 1.786 13.256 1.00 90.88 118 THR A C 1
ATOM 955 O O . THR A 1 118 ? -3.942 2.700 13.943 1.00 90.88 118 THR A O 1
ATOM 958 N N . ILE A 1 119 ? -5.700 1.666 13.005 1.00 91.69 119 ILE A N 1
ATOM 959 C CA . ILE A 1 119 ? -6.717 2.450 13.697 1.00 91.69 119 ILE A CA 1
ATOM 960 C C . ILE A 1 119 ? -7.168 1.630 14.901 1.00 91.69 119 ILE A C 1
ATOM 962 O O . ILE A 1 119 ? -7.778 0.575 14.749 1.00 91.69 119 ILE A O 1
ATOM 966 N N . GLU A 1 120 ? -6.853 2.114 16.095 1.00 91.75 120 GLU A N 1
ATOM 967 C CA . GLU A 1 120 ? -7.404 1.594 17.341 1.00 91.75 120 GLU A CA 1
ATOM 968 C C . GLU A 1 120 ? -8.740 2.289 17.610 1.00 91.75 120 GLU A C 1
ATOM 970 O O . GLU A 1 120 ? -8.816 3.518 17.701 1.00 91.75 120 GLU A O 1
ATOM 975 N N . LEU A 1 121 ? -9.793 1.491 17.731 1.00 91.56 121 LEU A N 1
ATOM 976 C CA . LEU A 1 121 ? -11.133 1.914 18.099 1.00 91.56 121 LEU A CA 1
ATOM 977 C C . LEU A 1 121 ? -11.421 1.400 19.501 1.00 91.56 121 LEU A C 1
ATOM 979 O O . LEU A 1 121 ? -11.249 0.212 19.763 1.00 91.56 121 LEU A O 1
ATOM 983 N N . VAL A 1 122 ? -11.916 2.270 20.375 1.00 92.81 122 VAL A N 1
ATOM 984 C CA . VAL A 1 122 ? -12.496 1.832 21.647 1.00 92.81 122 VAL A CA 1
ATOM 985 C C . VAL A 1 122 ? -14.004 2.011 21.568 1.00 92.81 122 VAL A C 1
ATOM 987 O O . VAL A 1 122 ? -14.481 3.097 21.223 1.00 92.81 122 VAL A O 1
ATOM 990 N N . THR A 1 123 ? -14.755 0.952 21.858 1.00 92.00 123 THR A N 1
ATOM 991 C CA . THR A 1 123 ? -16.220 0.977 21.841 1.00 92.00 123 THR A CA 1
ATOM 992 C C . THR A 1 123 ? -16.788 1.581 23.126 1.00 92.00 123 THR A C 1
ATOM 994 O O . THR A 1 123 ? -16.084 1.762 24.124 1.00 92.00 123 THR A O 1
ATOM 997 N N . ASN A 1 124 ? -18.089 1.876 23.119 1.00 92.00 124 ASN A N 1
ATOM 998 C CA . ASN A 1 124 ? -18.826 2.297 24.318 1.00 92.00 124 ASN A CA 1
ATOM 999 C C . ASN A 1 124 ? -18.834 1.237 25.436 1.00 92.00 124 ASN A C 1
ATOM 1001 O O . ASN A 1 124 ? -19.103 1.576 26.583 1.00 92.00 124 ASN A O 1
ATOM 1005 N N . GLU A 1 125 ? -18.528 -0.019 25.103 1.00 92.56 125 GLU A N 1
ATOM 1006 C CA . GLU A 1 125 ? -18.444 -1.160 26.026 1.00 92.56 125 GLU A CA 1
ATOM 1007 C C . GLU A 1 125 ? -16.995 -1.464 26.447 1.00 92.56 125 GLU A C 1
ATOM 1009 O O . GLU A 1 125 ? -16.704 -2.551 26.933 1.00 92.56 125 GLU A O 1
ATOM 1014 N N . ASP A 1 126 ? -16.066 -0.526 26.229 1.00 91.31 126 ASP A N 1
ATOM 1015 C CA . ASP A 1 126 ? -14.636 -0.666 26.545 1.00 91.31 126 ASP A CA 1
ATOM 1016 C C . ASP A 1 126 ? -13.899 -1.772 25.765 1.00 91.31 126 ASP A C 1
ATOM 1018 O O . ASP A 1 126 ? -12.771 -2.131 26.107 1.00 91.31 126 ASP A O 1
ATOM 1022 N N . TYR A 1 127 ? -14.481 -2.268 24.668 1.00 91.00 127 TYR A N 1
ATOM 1023 C CA . TYR A 1 127 ? -13.800 -3.195 23.768 1.00 91.00 127 TYR A CA 1
ATOM 1024 C C . TYR A 1 127 ? -12.830 -2.450 22.849 1.00 91.00 127 TYR A C 1
ATOM 1026 O O . TYR A 1 127 ? -13.185 -1.422 22.265 1.00 91.00 127 TYR A O 1
ATOM 1034 N N . THR A 1 128 ? -11.621 -2.989 22.683 1.00 91.56 128 THR A N 1
ATOM 1035 C CA . THR A 1 128 ? -10.603 -2.426 21.789 1.00 91.56 128 THR A CA 1
ATOM 1036 C C . THR A 1 128 ? -10.525 -3.232 20.500 1.00 91.56 128 THR A C 1
ATOM 1038 O O . THR A 1 128 ? -10.290 -4.440 20.523 1.00 91.56 128 THR A O 1
ATOM 1041 N N . ILE A 1 129 ? -10.688 -2.542 19.373 1.00 90.88 129 ILE A N 1
ATOM 1042 C CA . ILE A 1 129 ? -10.558 -3.095 18.027 1.00 90.88 129 ILE A CA 1
ATOM 1043 C C . ILE A 1 129 ? -9.375 -2.433 17.332 1.00 90.88 129 ILE A C 1
ATOM 1045 O O . ILE A 1 129 ? -9.307 -1.210 17.250 1.00 90.88 129 ILE A O 1
ATOM 1049 N N . HIS A 1 130 ? -8.488 -3.235 16.763 1.00 91.19 130 HIS A N 1
ATOM 1050 C CA . HIS A 1 130 ? -7.409 -2.786 15.896 1.00 91.19 130 HIS A CA 1
ATOM 1051 C C . HIS A 1 130 ? -7.774 -3.055 14.436 1.00 91.19 130 HIS A C 1
ATOM 1053 O O . HIS A 1 130 ? -8.145 -4.173 14.079 1.00 91.19 130 HIS A O 1
ATOM 1059 N N . ILE A 1 131 ? -7.688 -2.031 13.589 1.00 91.56 131 ILE A N 1
ATOM 1060 C CA . ILE A 1 131 ? -7.909 -2.147 12.146 1.00 91.56 131 ILE A CA 1
ATOM 1061 C C . ILE A 1 131 ? -6.627 -1.759 11.417 1.00 91.56 131 ILE A C 1
ATOM 1063 O O . ILE A 1 131 ? -6.276 -0.581 11.375 1.00 91.56 131 ILE A O 1
ATOM 1067 N N . ASP A 1 132 ? -5.969 -2.736 10.807 1.00 91.75 132 ASP A N 1
ATOM 1068 C CA . ASP A 1 132 ? -4.736 -2.560 10.050 1.00 91.75 132 ASP A CA 1
ATOM 1069 C C . ASP A 1 132 ? -5.047 -2.284 8.581 1.00 91.75 132 ASP A C 1
ATOM 1071 O O . ASP A 1 132 ? -5.542 -3.142 7.855 1.00 91.75 132 ASP A O 1
ATOM 1075 N N . LEU A 1 133 ? -4.743 -1.069 8.129 1.00 93.81 133 LEU A N 1
ATOM 1076 C CA . LEU A 1 133 ? -4.928 -0.627 6.752 1.00 93.81 133 LEU A CA 1
ATOM 1077 C C . LEU A 1 133 ? -3.594 -0.635 6.005 1.00 93.81 133 LEU A C 1
ATOM 1079 O O . LEU A 1 133 ? -2.665 0.089 6.376 1.00 93.81 133 LEU A O 1
ATOM 1083 N N . VAL A 1 134 ? -3.502 -1.396 4.915 1.00 93.56 134 VAL A N 1
ATOM 1084 C CA . VAL A 1 134 ? -2.282 -1.496 4.094 1.00 93.56 134 VAL A CA 1
ATOM 1085 C C . VAL A 1 134 ? -2.593 -1.077 2.657 1.00 93.56 134 VAL A C 1
ATOM 1087 O O . VAL A 1 134 ? -3.456 -1.686 2.032 1.00 93.56 134 VAL A O 1
ATOM 1090 N N . PRO A 1 135 ? -1.922 -0.070 2.069 1.00 95.75 135 PRO A N 1
ATOM 1091 C CA . PRO A 1 135 ? -2.134 0.258 0.664 1.00 95.75 135 PRO A CA 1
ATOM 1092 C C . PRO A 1 135 ? -1.430 -0.779 -0.209 1.00 95.75 135 PRO A C 1
ATOM 1094 O O . PRO A 1 135 ? -0.240 -1.029 -0.024 1.00 95.75 135 PRO A O 1
ATOM 1097 N N . VAL A 1 136 ? -2.135 -1.363 -1.176 1.00 96.62 136 VAL A N 1
ATOM 1098 C CA . VAL A 1 136 ? -1.575 -2.422 -2.028 1.00 96.62 136 VAL A CA 1
ATOM 1099 C C . VAL A 1 136 ? -1.836 -2.175 -3.502 1.00 96.62 136 VAL A C 1
ATOM 1101 O O . VAL A 1 136 ? -2.863 -1.616 -3.880 1.00 96.62 136 VAL A O 1
ATOM 1104 N N . PHE A 1 137 ? -0.938 -2.667 -4.352 1.00 96.69 137 PHE A N 1
ATOM 1105 C CA . PHE A 1 137 ? -1.212 -2.828 -5.779 1.00 96.69 137 PHE A CA 1
ATOM 1106 C C . PHE A 1 137 ? -1.496 -4.294 -6.086 1.00 96.69 137 PHE A C 1
ATOM 1108 O O . PHE A 1 137 ? -0.767 -5.181 -5.640 1.00 96.69 137 PHE A O 1
ATOM 1115 N N . MET A 1 138 ? -2.561 -4.541 -6.845 1.00 94.75 138 MET A N 1
ATOM 1116 C CA . MET A 1 138 ? -2.980 -5.879 -7.252 1.00 94.75 138 MET A CA 1
ATOM 1117 C C . MET A 1 138 ? -2.454 -6.203 -8.647 1.00 94.75 138 MET A C 1
ATOM 1119 O O . MET A 1 138 ? -2.617 -5.415 -9.577 1.00 94.75 138 MET A O 1
ATOM 1123 N N . PHE A 1 139 ? -1.890 -7.397 -8.808 1.00 92.50 139 PHE A N 1
ATOM 1124 C CA . PHE A 1 139 ? -1.366 -7.885 -10.078 1.00 92.50 139 PHE A CA 1
ATOM 1125 C C . PHE A 1 139 ? -1.944 -9.255 -10.410 1.00 92.50 139 PHE A C 1
ATOM 1127 O O . PHE A 1 139 ? -2.210 -10.070 -9.530 1.00 92.50 139 PHE A O 1
ATOM 1134 N N . SER A 1 140 ? -2.122 -9.515 -11.703 1.00 89.44 140 SER A N 1
ATOM 1135 C CA . SER A 1 140 ? -2.498 -10.836 -12.206 1.00 89.44 140 SER A CA 1
ATOM 1136 C C . SER A 1 140 ? -1.330 -11.817 -12.076 1.00 89.44 140 SER A C 1
ATOM 1138 O O . SER A 1 140 ? -0.167 -11.446 -12.264 1.00 89.44 140 SER A O 1
ATOM 1140 N N . ASN A 1 141 ? -1.633 -13.098 -11.856 1.00 85.12 141 ASN A N 1
ATOM 1141 C CA . ASN A 1 141 ? -0.636 -14.172 -11.919 1.00 85.12 141 ASN A CA 1
ATOM 1142 C C . ASN A 1 141 ? -0.004 -14.300 -13.313 1.00 85.12 141 ASN A C 1
ATOM 1144 O O . ASN A 1 141 ? 1.079 -14.862 -13.429 1.00 85.12 141 ASN A O 1
ATOM 1148 N N . SER A 1 142 ? -0.628 -13.753 -14.364 1.00 83.38 142 SER A N 1
ATOM 1149 C CA . SER A 1 142 ? -0.028 -13.708 -15.704 1.00 83.38 142 SER A CA 1
ATOM 1150 C C . SER A 1 142 ? 1.321 -12.981 -15.720 1.00 83.38 142 SER A C 1
ATOM 1152 O O . SER A 1 142 ? 2.192 -13.354 -16.493 1.00 83.38 142 SER A O 1
ATOM 1154 N N . VAL A 1 143 ? 1.527 -12.005 -14.826 1.00 82.44 143 VAL A N 1
ATOM 1155 C CA . VAL A 1 143 ? 2.809 -11.293 -14.662 1.00 82.44 143 VAL A CA 1
ATOM 1156 C C . VAL A 1 143 ? 3.912 -12.225 -14.145 1.00 82.44 143 VAL A C 1
ATOM 1158 O O . VAL A 1 143 ? 5.089 -11.997 -14.392 1.00 82.44 143 VAL A O 1
ATOM 1161 N N . LEU A 1 144 ? 3.543 -13.301 -13.446 1.00 77.94 144 LEU A N 1
ATOM 1162 C CA . LEU A 1 144 ? 4.483 -14.268 -12.881 1.00 77.94 144 LEU A CA 1
ATOM 1163 C C . LEU A 1 144 ? 4.872 -15.368 -13.875 1.00 77.94 144 LEU A C 1
ATOM 1165 O O . LEU A 1 144 ? 5.789 -16.129 -13.593 1.00 77.94 144 LEU A O 1
ATOM 1169 N N . VAL A 1 145 ? 4.192 -15.475 -15.023 1.00 74.19 145 VAL A N 1
ATOM 1170 C CA . VAL A 1 145 ? 4.394 -16.578 -15.981 1.00 74.19 145 VAL A CA 1
ATOM 1171 C C . VAL A 1 145 ? 5.787 -16.546 -16.610 1.00 74.19 145 VAL A C 1
ATOM 1173 O O . VAL A 1 145 ? 6.339 -17.596 -16.931 1.00 74.19 145 VAL A O 1
ATOM 1176 N N . GLU A 1 146 ? 6.358 -15.355 -16.758 1.00 70.19 146 GLU A N 1
ATOM 1177 C CA . GLU A 1 146 ? 7.699 -15.151 -17.314 1.00 70.19 146 GLU A CA 1
ATOM 1178 C C . GLU A 1 146 ? 8.787 -15.124 -16.233 1.00 70.19 146 GLU A C 1
ATOM 1180 O O . GLU A 1 146 ? 9.965 -14.975 -16.544 1.00 70.19 146 GLU A O 1
ATOM 1185 N N . THR A 1 147 ? 8.418 -15.288 -14.958 1.00 73.38 147 THR A N 1
ATOM 1186 C CA . THR A 1 147 ? 9.370 -15.253 -13.850 1.00 73.38 147 THR A CA 1
ATOM 1187 C C . THR A 1 147 ? 9.628 -16.655 -13.302 1.00 73.38 147 THR A C 1
ATOM 1189 O O . THR A 1 147 ? 8.775 -17.545 -13.392 1.00 73.38 147 THR A O 1
ATOM 1192 N N . PRO A 1 148 ? 10.774 -16.876 -12.637 1.00 70.56 148 PRO A N 1
ATOM 1193 C CA . PRO A 1 148 ? 11.043 -18.140 -11.958 1.00 70.56 148 PRO A CA 1
ATOM 1194 C C . PRO A 1 148 ? 10.041 -18.484 -10.841 1.00 70.56 148 PRO A C 1
ATOM 1196 O O . PRO A 1 148 ? 10.052 -19.607 -10.350 1.00 70.56 148 PRO A O 1
ATOM 1199 N N . ILE A 1 149 ? 9.173 -17.551 -10.423 1.00 73.06 149 ILE A N 1
ATOM 1200 C CA . ILE A 1 149 ? 8.106 -17.812 -9.440 1.00 73.06 149 ILE A CA 1
ATOM 1201 C C . ILE A 1 149 ? 7.070 -18.787 -10.008 1.00 73.06 149 ILE A C 1
ATOM 1203 O O . ILE A 1 149 ? 6.474 -19.544 -9.242 1.00 73.06 149 ILE A O 1
ATOM 1207 N N . LYS A 1 150 ? 6.895 -18.835 -11.336 1.00 76.62 150 LYS A N 1
ATOM 1208 C CA . LYS A 1 150 ? 6.003 -19.796 -11.992 1.00 76.62 150 LYS A CA 1
ATOM 1209 C C . LYS A 1 150 ? 6.274 -21.233 -11.548 1.00 76.62 150 LYS A C 1
ATOM 1211 O O . LYS A 1 150 ? 5.333 -21.929 -11.189 1.00 76.62 150 LYS A O 1
ATOM 1216 N N . SER A 1 151 ? 7.539 -21.659 -11.489 1.00 71.69 151 SER A N 1
ATOM 1217 C CA . SER A 1 151 ? 7.872 -23.036 -11.096 1.00 71.69 151 SER A CA 1
ATOM 1218 C C . SER A 1 151 ? 7.484 -23.340 -9.646 1.00 71.69 151 SER A C 1
ATOM 1220 O O . SER A 1 151 ? 7.045 -24.449 -9.347 1.00 71.69 151 SER A O 1
ATOM 1222 N N . ILE A 1 152 ? 7.577 -22.351 -8.751 1.00 73.25 152 ILE A N 1
ATOM 1223 C CA . ILE A 1 152 ? 7.131 -22.469 -7.357 1.00 73.25 152 ILE A CA 1
ATOM 1224 C C . ILE A 1 152 ? 5.606 -22.609 -7.303 1.00 73.25 152 ILE A C 1
ATOM 1226 O O . ILE A 1 152 ? 5.104 -23.491 -6.610 1.00 73.25 152 ILE A O 1
ATOM 1230 N N . LEU A 1 153 ? 4.872 -21.780 -8.052 1.00 72.38 153 LEU A N 1
ATOM 1231 C CA . LEU A 1 153 ? 3.408 -21.846 -8.123 1.00 72.38 153 LEU A CA 1
ATOM 1232 C C . LEU A 1 153 ? 2.909 -23.158 -8.742 1.00 72.38 153 LEU A C 1
ATOM 1234 O O . LEU A 1 153 ? 1.897 -23.693 -8.290 1.00 72.38 153 LEU A O 1
ATOM 1238 N N . ASP A 1 154 ? 3.625 -23.680 -9.738 1.00 75.94 154 ASP A N 1
ATOM 1239 C CA . ASP A 1 154 ? 3.328 -24.964 -10.375 1.00 75.94 154 ASP A CA 1
ATOM 1240 C C . ASP A 1 154 ? 3.608 -26.140 -9.420 1.00 75.94 154 ASP A C 1
ATOM 1242 O O . ASP A 1 154 ? 2.845 -27.104 -9.387 1.00 75.94 154 ASP A O 1
ATOM 1246 N N . THR A 1 155 ? 4.666 -26.044 -8.602 1.00 76.69 155 THR A N 1
ATOM 1247 C CA . THR A 1 155 ? 5.039 -27.071 -7.607 1.00 76.69 155 THR A CA 1
ATOM 1248 C C . THR A 1 155 ? 4.086 -27.085 -6.410 1.00 76.69 155 THR A C 1
ATOM 1250 O O . THR A 1 155 ? 3.742 -28.150 -5.898 1.00 76.69 155 THR A O 1
ATOM 1253 N N . TYR A 1 156 ? 3.641 -25.909 -5.964 1.00 72.56 156 TYR A N 1
ATOM 1254 C CA . TYR A 1 156 ? 2.782 -25.736 -4.792 1.00 72.56 156 TYR A CA 1
ATOM 1255 C C . TYR A 1 156 ? 1.468 -25.042 -5.175 1.00 72.56 156 TYR A C 1
ATOM 1257 O O . TYR A 1 156 ? 1.227 -23.896 -4.779 1.00 72.56 156 TYR A O 1
ATOM 1265 N N . PRO A 1 157 ? 0.588 -25.714 -5.940 1.00 66.88 157 PRO A N 1
ATOM 1266 C CA . PRO A 1 157 ? -0.644 -25.106 -6.410 1.00 66.88 157 PRO A CA 1
ATOM 1267 C C . PRO A 1 157 ? -1.563 -24.778 -5.228 1.00 66.88 157 PRO A C 1
ATOM 1269 O O . PRO A 1 157 ? -1.969 -25.651 -4.457 1.00 66.88 157 PRO A O 1
ATOM 1272 N N . ALA A 1 158 ? -1.930 -23.504 -5.090 1.00 63.81 158 ALA A N 1
ATOM 1273 C CA . ALA A 1 158 ? -2.890 -23.080 -4.079 1.00 63.81 158 ALA A CA 1
ATOM 1274 C C . ALA A 1 158 ? -4.251 -23.770 -4.303 1.00 63.81 158 ALA A C 1
ATOM 1276 O O . ALA A 1 158 ? -4.793 -23.752 -5.411 1.00 63.81 158 ALA A O 1
ATOM 1277 N N . LYS A 1 159 ? -4.836 -24.337 -3.234 1.00 58.69 159 LYS A N 1
ATOM 1278 C CA . LYS A 1 159 ? -6.135 -25.049 -3.269 1.00 58.69 159 LYS A CA 1
ATOM 1279 C C . LYS A 1 159 ? -7.284 -24.192 -3.820 1.00 58.69 159 LYS A C 1
ATOM 1281 O O . LYS A 1 159 ? -8.216 -24.724 -4.414 1.00 58.69 159 LYS A O 1
ATOM 1286 N N . LYS A 1 160 ? -7.213 -22.869 -3.642 1.00 58.94 160 LYS A N 1
ATOM 1287 C CA . LYS A 1 160 ? -8.080 -21.882 -4.296 1.00 58.94 160 LYS A CA 1
ATOM 1288 C C . LYS A 1 160 ? -7.203 -21.041 -5.219 1.00 58.94 160 LYS A C 1
ATOM 1290 O O . LYS A 1 160 ? -6.409 -20.235 -4.742 1.00 58.94 160 LYS A O 1
ATOM 1295 N N . LYS A 1 161 ? -7.334 -21.223 -6.537 1.00 60.62 161 LYS A N 1
ATOM 1296 C CA . LYS A 1 161 ? -6.619 -20.417 -7.539 1.00 60.62 161 LYS A CA 1
ATOM 1297 C C . LYS A 1 161 ? -7.192 -18.999 -7.576 1.00 60.62 161 LYS A C 1
ATOM 1299 O O . LYS A 1 161 ? -7.959 -18.660 -8.472 1.00 60.62 161 LYS A O 1
ATOM 1304 N N . LYS A 1 162 ? -6.833 -18.153 -6.609 1.00 69.56 162 LYS A N 1
ATOM 1305 C CA . LYS A 1 162 ? -6.937 -16.707 -6.826 1.00 69.56 162 LYS A CA 1
ATOM 1306 C C . LYS A 1 162 ? -5.932 -16.360 -7.920 1.00 69.56 162 LYS A C 1
ATOM 1308 O O . LYS A 1 162 ? -4.758 -16.712 -7.832 1.00 69.56 162 LYS A O 1
ATOM 1313 N N . SER A 1 163 ? -6.411 -15.736 -8.991 1.00 81.50 163 SER A N 1
ATOM 1314 C CA . SER A 1 163 ? -5.613 -15.408 -10.179 1.00 81.50 163 SER A CA 1
ATOM 1315 C C . SER A 1 163 ? -4.803 -14.118 -10.015 1.00 81.50 163 SER A C 1
ATOM 1317 O O . SER A 1 163 ? -4.392 -13.521 -11.010 1.00 81.50 163 SER A O 1
ATOM 1319 N N . PHE A 1 164 ? -4.625 -13.659 -8.778 1.00 88.81 164 PHE A N 1
ATOM 1320 C CA . PHE A 1 164 ? -4.000 -12.389 -8.453 1.00 88.81 164 PHE A CA 1
ATOM 1321 C C . PHE A 1 164 ? -3.204 -12.471 -7.151 1.00 88.81 164 PHE A C 1
ATOM 1323 O O . PHE A 1 164 ? -3.421 -13.351 -6.315 1.00 88.81 164 PHE A O 1
ATOM 1330 N N . TRP A 1 165 ? -2.320 -11.498 -6.982 1.00 90.56 165 TRP A N 1
ATOM 1331 C CA . TRP A 1 165 ? -1.445 -11.309 -5.835 1.00 90.56 165 TRP A CA 1
ATOM 1332 C C . TRP A 1 165 ? -1.246 -9.808 -5.579 1.00 90.56 165 TRP A C 1
ATOM 1334 O O . TRP A 1 165 ? -1.653 -8.973 -6.393 1.00 90.56 165 TRP A O 1
ATOM 1344 N N . PHE A 1 166 ? -0.656 -9.461 -4.436 1.00 94.06 166 PHE A N 1
ATOM 1345 C CA . PHE A 1 166 ? -0.461 -8.079 -4.007 1.00 94.06 166 PHE A CA 1
ATOM 1346 C C . PHE A 1 166 ? 1.011 -7.728 -3.814 1.00 94.06 166 PHE A C 1
ATOM 1348 O O . PHE A 1 166 ? 1.818 -8.563 -3.395 1.00 94.06 166 PHE A O 1
ATOM 1355 N N . LEU A 1 167 ? 1.327 -6.454 -4.037 1.00 95.19 167 LEU A N 1
ATOM 1356 C CA . LEU A 1 167 ? 2.541 -5.819 -3.539 1.00 95.19 167 LEU A CA 1
ATOM 1357 C C . LEU A 1 167 ? 2.205 -4.891 -2.379 1.00 95.19 167 LEU A C 1
ATOM 1359 O O . LEU A 1 167 ? 1.455 -3.929 -2.548 1.00 95.19 167 LEU A O 1
ATOM 1363 N N . VAL A 1 168 ? 2.797 -5.181 -1.218 1.00 95.38 168 VAL A N 1
ATOM 1364 C CA . VAL A 1 168 ? 2.668 -4.377 0.005 1.00 95.38 168 VAL A CA 1
ATOM 1365 C C . VAL A 1 168 ? 3.927 -3.525 0.219 1.00 95.38 168 VAL A C 1
ATOM 1367 O O . VAL A 1 168 ? 5.031 -3.996 -0.088 1.00 95.38 168 VAL A O 1
ATOM 1370 N N . PRO A 1 169 ? 3.813 -2.300 0.767 1.00 94.88 169 PRO A N 1
ATOM 1371 C CA . PRO A 1 169 ? 4.921 -1.359 0.922 1.00 94.88 169 PRO A CA 1
ATOM 1372 C C . PRO A 1 169 ? 5.799 -1.752 2.112 1.00 94.88 169 PRO A C 1
ATOM 1374 O O . PRO A 1 169 ? 5.791 -1.132 3.174 1.00 94.88 169 PRO A O 1
ATOM 1377 N N . LYS A 1 170 ? 6.551 -2.836 1.954 1.00 92.06 170 LYS A N 1
ATOM 1378 C CA . LYS A 1 170 ? 7.455 -3.350 2.974 1.00 92.06 170 LYS A CA 1
ATOM 1379 C C . LYS A 1 170 ? 8.860 -3.415 2.416 1.00 92.06 170 LYS A C 1
ATOM 1381 O O . LYS A 1 170 ? 9.145 -4.251 1.564 1.00 92.06 170 LYS A O 1
ATOM 1386 N N . GLN A 1 171 ? 9.715 -2.570 2.979 1.00 89.62 171 GLN A N 1
ATOM 1387 C CA . GLN A 1 171 ? 11.131 -2.573 2.668 1.00 89.62 171 GLN A CA 1
ATOM 1388 C C . GLN A 1 171 ? 11.793 -3.844 3.205 1.00 89.62 171 GLN A C 1
ATOM 1390 O O . GLN A 1 171 ? 11.524 -4.274 4.335 1.00 89.62 171 GLN A O 1
ATOM 13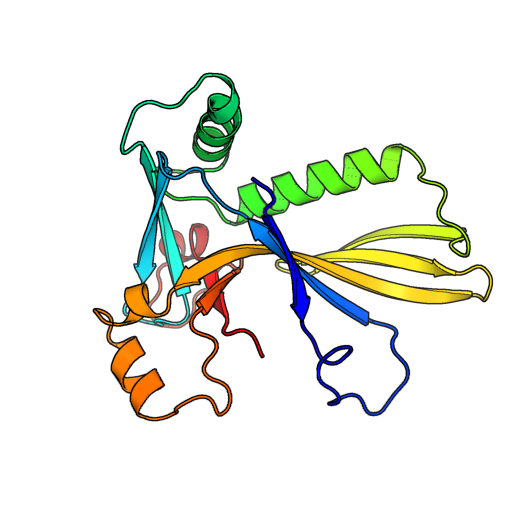95 N N . CYS A 1 172 ? 12.664 -4.423 2.389 1.00 86.38 172 CYS A N 1
ATOM 1396 C CA . CYS A 1 172 ? 13.596 -5.454 2.792 1.00 86.38 172 CYS A CA 1
ATOM 1397 C C . CYS A 1 172 ? 14.568 -4.879 3.845 1.00 86.38 172 CYS A C 1
ATOM 1399 O O . CYS A 1 172 ? 14.833 -3.676 3.888 1.00 86.38 172 CYS A O 1
ATOM 1401 N N . ARG A 1 173 ? 15.025 -5.709 4.781 1.00 79.81 173 ARG A N 1
ATOM 1402 C CA . ARG A 1 173 ? 15.898 -5.337 5.907 1.00 79.81 173 ARG A CA 1
ATOM 1403 C C . ARG A 1 173 ? 17.306 -5.912 5.742 1.00 79.81 173 ARG A C 1
ATOM 1405 O O . ARG A 1 173 ? 17.915 -6.332 6.721 1.00 79.81 173 ARG A O 1
ATOM 1412 N N . GLY A 1 174 ? 17.816 -5.921 4.511 1.00 64.62 174 GLY A N 1
ATOM 1413 C CA . GLY A 1 174 ? 19.138 -6.468 4.201 1.00 64.62 174 GLY A CA 1
ATOM 1414 C C . GLY A 1 174 ? 19.165 -7.995 4.193 1.00 64.62 174 GLY A C 1
ATOM 1415 O O . GLY A 1 174 ? 20.172 -8.588 4.567 1.00 64.62 174 GLY A O 1
ATOM 1416 N N . GLU A 1 175 ? 18.056 -8.627 3.794 1.00 69.31 175 GLU A N 1
ATOM 1417 C CA . GLU A 1 175 ? 17.993 -10.049 3.463 1.00 69.31 175 GLU A CA 1
ATOM 1418 C C . GLU A 1 175 ? 19.190 -10.400 2.571 1.00 69.31 175 GLU A C 1
ATOM 1420 O O . GLU A 1 175 ? 19.533 -9.642 1.655 1.00 69.31 175 GLU A O 1
ATOM 1425 N N . GLU A 1 176 ? 19.843 -11.528 2.867 1.00 59.97 176 GLU A N 1
ATOM 1426 C CA . GLU A 1 176 ? 21.089 -11.930 2.215 1.00 59.97 176 GLU A CA 1
ATOM 1427 C C . GLU A 1 176 ? 21.006 -11.745 0.691 1.00 59.97 176 GLU A C 1
ATOM 1429 O O . GLU A 1 176 ? 20.071 -12.224 0.044 1.00 59.97 176 GLU A O 1
ATOM 1434 N N . LYS A 1 177 ? 22.025 -11.075 0.130 1.00 69.38 177 LYS A N 1
ATOM 1435 C CA . LYS A 1 177 ? 22.218 -10.747 -1.299 1.00 69.38 177 LYS A CA 1
ATOM 1436 C C . LYS A 1 177 ? 21.478 -9.514 -1.848 1.00 69.38 177 LYS A C 1
ATOM 1438 O O . LYS A 1 177 ? 21.682 -9.215 -3.022 1.00 69.38 177 LYS A O 1
ATOM 1443 N N . LEU A 1 178 ? 20.683 -8.774 -1.067 1.00 75.94 178 LEU A N 1
ATOM 1444 C CA . LEU A 1 178 ? 20.155 -7.468 -1.503 1.00 75.94 178 LEU A CA 1
ATOM 1445 C C . LEU A 1 178 ? 21.001 -6.310 -0.973 1.00 75.94 178 LEU A C 1
ATOM 1447 O O . LEU A 1 178 ? 21.352 -6.270 0.207 1.00 75.94 178 LEU A O 1
ATOM 1451 N N . LEU A 1 179 ? 21.310 -5.337 -1.835 1.00 75.94 179 LEU A N 1
ATOM 1452 C CA . LEU A 1 179 ? 21.976 -4.112 -1.403 1.00 75.94 179 LEU A CA 1
ATOM 1453 C C . LEU A 1 179 ? 20.993 -3.236 -0.614 1.00 75.94 179 LEU A C 1
ATOM 1455 O O . LEU A 1 179 ? 19.803 -3.163 -0.916 1.00 75.94 179 LEU A O 1
ATOM 1459 N N . ALA A 1 180 ? 21.496 -2.488 0.369 1.00 76.00 180 ALA A N 1
ATOM 1460 C CA . ALA A 1 180 ? 20.666 -1.573 1.157 1.00 76.00 180 ALA A CA 1
ATOM 1461 C C . ALA A 1 180 ? 19.959 -0.506 0.294 1.00 76.00 180 ALA A C 1
ATOM 1463 O O . ALA A 1 180 ? 18.871 -0.045 0.641 1.00 76.00 180 ALA A O 1
ATOM 1464 N N . SER A 1 181 ? 20.555 -0.117 -0.840 1.00 76.88 181 SER A N 1
ATOM 1465 C CA . SER A 1 181 ? 19.938 0.773 -1.829 1.00 76.88 181 SER A CA 1
ATOM 1466 C C . SER A 1 181 ? 18.701 0.155 -2.478 1.00 76.88 181 SER A C 1
ATOM 1468 O O . SER A 1 181 ? 17.690 0.841 -2.620 1.00 76.88 181 SER A O 1
ATOM 1470 N N . ASP A 1 182 ? 18.752 -1.139 -2.797 1.00 78.50 182 ASP A N 1
ATOM 1471 C CA . ASP A 1 182 ? 17.647 -1.884 -3.404 1.00 78.50 182 ASP A CA 1
ATOM 1472 C C . ASP A 1 182 ? 16.475 -2.015 -2.431 1.00 78.50 182 ASP A C 1
ATOM 1474 O O . ASP A 1 182 ? 15.308 -1.896 -2.814 1.00 78.50 182 ASP A O 1
ATOM 1478 N N . CYS A 1 183 ? 16.779 -2.149 -1.137 1.00 84.81 183 CYS A N 1
ATOM 1479 C CA . CYS A 1 183 ? 15.753 -2.230 -0.110 1.00 84.81 183 CYS A CA 1
ATOM 1480 C C . CYS A 1 183 ? 14.895 -0.976 0.023 1.00 84.81 183 CYS A C 1
ATOM 1482 O O . CYS A 1 183 ? 13.727 -1.091 0.401 1.00 84.81 183 CYS A O 1
ATOM 1484 N N . LYS A 1 184 ? 15.399 0.205 -0.353 1.00 89.00 184 LYS A N 1
ATOM 1485 C CA . LYS A 1 184 ? 14.630 1.452 -0.223 1.00 89.00 184 LYS A CA 1
ATOM 1486 C C . LYS A 1 184 ? 13.361 1.461 -1.073 1.00 89.00 184 LYS A C 1
ATOM 1488 O O . LYS A 1 184 ? 12.341 1.975 -0.622 1.00 89.00 184 LYS A O 1
ATOM 1493 N N . LEU A 1 185 ? 13.418 0.867 -2.263 1.00 93.00 185 LEU A N 1
ATOM 1494 C CA . LEU A 1 185 ? 12.311 0.823 -3.225 1.00 93.00 185 LEU A CA 1
ATOM 1495 C C . LEU A 1 185 ? 11.593 -0.529 -3.242 1.00 93.00 185 LEU A C 1
ATOM 1497 O O . LEU A 1 185 ? 10.798 -0.795 -4.141 1.00 93.00 185 LEU A O 1
ATOM 1501 N N . SER A 1 186 ? 11.895 -1.398 -2.280 1.00 93.62 186 SER A N 1
ATOM 1502 C CA . SER A 1 186 ? 11.369 -2.754 -2.274 1.00 93.62 186 SER A CA 1
ATOM 1503 C C . SER A 1 186 ? 9.938 -2.830 -1.740 1.00 93.62 186 SER A C 1
ATOM 1505 O O . SER A 1 186 ? 9.562 -2.205 -0.747 1.00 93.62 186 SER A O 1
ATOM 1507 N N . TRP A 1 187 ? 9.150 -3.641 -2.431 1.00 94.75 187 TRP A N 1
ATOM 1508 C CA . TRP A 1 187 ? 7.792 -4.035 -2.108 1.00 94.75 187 TRP A CA 1
ATOM 1509 C C . TRP A 1 187 ? 7.774 -5.538 -1.885 1.00 94.75 187 TRP A C 1
ATOM 1511 O O . TRP A 1 187 ? 8.457 -6.273 -2.598 1.00 94.75 187 TRP A O 1
ATOM 1521 N N . ARG A 1 188 ? 6.989 -6.014 -0.920 1.00 92.94 188 ARG A N 1
ATOM 1522 C CA . ARG A 1 188 ? 6.885 -7.448 -0.632 1.00 92.94 188 ARG A CA 1
ATOM 1523 C C . ARG A 1 188 ? 5.707 -8.054 -1.384 1.00 92.94 188 ARG A C 1
ATOM 1525 O O . ARG A 1 188 ? 4.592 -7.542 -1.311 1.00 92.94 188 ARG A O 1
ATOM 1532 N N . CYS A 1 189 ? 5.949 -9.186 -2.027 1.00 90.56 189 CYS A N 1
ATOM 1533 C CA . CYS A 1 189 ? 4.935 -10.004 -2.675 1.00 90.56 189 CYS A CA 1
ATOM 1534 C C . CYS A 1 189 ? 4.113 -10.748 -1.622 1.00 90.56 189 CYS A C 1
ATOM 1536 O O . CYS A 1 189 ? 4.666 -11.416 -0.745 1.00 90.56 189 CYS A O 1
ATOM 1538 N N . VAL A 1 190 ? 2.790 -10.642 -1.704 1.00 88.44 190 VAL A N 1
ATOM 1539 C CA . VAL A 1 190 ? 1.859 -11.320 -0.802 1.00 88.44 190 VAL A CA 1
ATOM 1540 C C . VAL A 1 190 ? 0.776 -11.992 -1.632 1.00 88.44 190 VAL A C 1
ATOM 1542 O O . VAL A 1 190 ? 0.122 -11.360 -2.459 1.00 88.44 190 VAL A O 1
ATOM 1545 N N . SER A 1 191 ? 0.583 -13.291 -1.413 1.00 82.50 191 SER A N 1
ATOM 1546 C CA . SER A 1 191 ? -0.562 -13.999 -1.981 1.00 82.50 191 SER A CA 1
ATOM 1547 C C . SER A 1 191 ? -1.774 -13.826 -1.064 1.00 82.50 191 SER A C 1
ATOM 1549 O O . SER A 1 191 ? -1.639 -14.028 0.147 1.00 82.50 191 SER A O 1
ATOM 1551 N N . PRO A 1 192 ? -2.952 -13.474 -1.604 1.00 75.75 192 PRO A N 1
ATOM 1552 C CA . PRO A 1 192 ? -4.183 -13.460 -0.828 1.00 75.75 192 PRO A CA 1
ATOM 1553 C C . PRO A 1 192 ? -4.464 -14.858 -0.266 1.00 75.75 192 PRO A C 1
ATOM 1555 O O . PRO A 1 192 ? -4.495 -15.830 -1.023 1.00 75.75 192 PRO A O 1
ATOM 1558 N N . LYS A 1 193 ? -4.689 -14.949 1.049 1.00 65.44 193 LYS A N 1
ATOM 1559 C CA . LYS A 1 193 ? -5.166 -16.177 1.704 1.00 65.44 193 LYS A CA 1
ATOM 1560 C C . LYS A 1 193 ? -6.607 -16.497 1.297 1.00 65.44 193 LYS A C 1
ATOM 1562 O O . LYS A 1 193 ? -7.360 -15.549 0.962 1.00 65.44 193 LYS A O 1
#